Protein AF-0000000069124237 (afdb_homodimer)

Secondary structure (DSSP, 8-state):
---HHHHHHHHHHHHHHHHHHHHHHHHHHHHHHHHHHHHHHHHHHHHHHTGGGT-HHHHH-TT--------HHHHHHHHHHHHHHHH-S-GGG-EEEE-TT--EEEE---/---HHHHHHHHHHHHHHHHHHHHHHHHHHHHHHHHHHHHHHHHHHHHHHTGGGT-HHHHH-TT--------HHHHHHHHHHHHHHHH-S--TT-EEEE-TT--EEEE---

Foldseek 3Di:
DPPCVVVVVVLVVVLVVLVVVLVVLLVVLVVVVVVQVVVLVVQVVQQVVCVVVPGDCSVVDDPDDNHDDRLSVLSVVVSVLSVCVSVDVCVQAWDFDQDPVRDTGTHTRD/DPPCVVVVVVLVVVLVVLVVVLVVLLVVLVVVVVVQVVVLVVQVVQQVVCVVVPGDCSVVDDPDDNHDDRLSVLSVVVSVLSVCCSPPCCVQAWDFDQDPVRDTGTHTRD

Sequence (220 aa):
MWNQTPLCIIRITLDGRTNLTTNSITLINTQLSSTRLMVLQNRAALDYLLAAVGGTCKVVGHECCTDITDGGTVVEISIITINIQSHTNYIDLVYIIITLEGTVYILPVTMWNQTPLCIIRITLDGRTNLTTNSITLINTQLSSTRLMVLQNRAALDYLLAAVGGTCKVVGHECCTDITDGGTVVEISIITINIQSHTNYIDLVYIIITLEGTVYILPVT

Solvent-accessible surface area (backbone atoms only — not comparable to full-atom values): 12437 Å² total; per-residue (Å²): 128,80,71,62,57,62,59,47,50,52,50,52,50,49,50,52,52,49,50,55,50,46,51,52,48,52,53,50,46,52,52,48,53,54,49,47,52,51,51,52,51,51,46,52,54,45,25,61,75,28,46,90,70,62,20,44,50,58,72,68,34,92,83,48,72,89,72,60,64,78,44,58,65,58,36,52,53,38,48,52,51,46,54,49,40,72,69,32,94,55,61,49,38,63,42,69,46,66,42,96,85,62,47,73,42,76,39,66,39,124,127,80,70,62,58,63,60,48,50,50,51,54,45,51,49,53,45,49,51,43,48,47,51,33,50,50,37,50,43,50,26,50,53,37,40,50,52,45,51,54,46,49,50,52,47,44,26,60,75,30,45,91,70,63,18,49,49,61,73,69,35,90,81,48,79,90,75,77,90,83,61,53,67,50,54,53,52,52,47,54,52,51,54,48,34,69,71,30,96,50,49,55,36,58,42,70,45,66,42,96,86,54,47,74,42,76,37,66,38,126

InterPro domains:
  IPR018154 TLV/ENV coat polyprotein [PF00429] (22-66)
  IPR018154 TLV/ENV coat polyprotein [PTHR10424] (9-74)

Radius of gyration: 22.57 Å; Cα contacts (8 Å, |Δi|>4): 218; chains: 2; bounding box: 32×75×46 Å

pLDDT: mean 79.12, std 20.46, range [30.41, 98.44]

Nearest PDB structures (foldseek):
  4n21-assembly1_C  TM=9.343E-01  e=3.816E-03  CAS virus
  4g2k-assembly1_C  TM=9.397E-01  e=2.424E-02  Saccharomyces cerevisiae
  1ebo-assembly2_F  TM=9.169E-01  e=4.587E-02  Ebola virus sp.
  6m1v-assembly1_A  TM=6.073E-01  e=4.272E-01  Severe acute respiratory syndrome coronavirus 2
  4n21-assembly1_C  TM=9.363E-01  e=2.329E-03  CAS virus

Structure (mmCIF, N/CA/C/O backbone):
data_AF-0000000069124237-model_v1
#
loop_
_entity.id
_entity.type
_entity.pdbx_description
1 polymer Hydrophobin
#
loop_
_atom_site.group_PDB
_atom_site.id
_atom_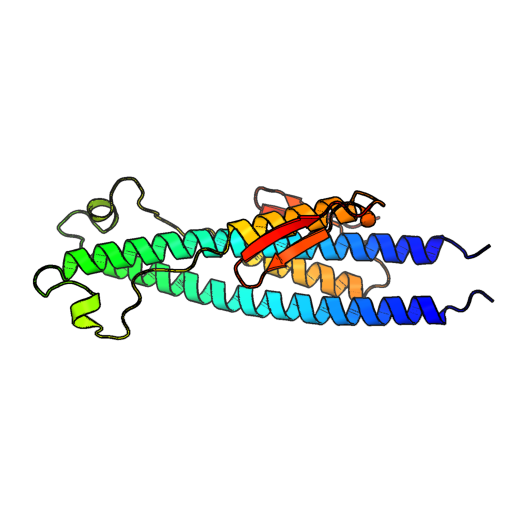site.type_symbol
_atom_site.label_atom_id
_atom_site.label_alt_id
_atom_site.label_comp_id
_atom_site.label_asym_id
_atom_site.label_entity_id
_atom_site.label_seq_id
_atom_site.pdbx_PDB_ins_code
_atom_site.Cartn_x
_atom_site.Cartn_y
_atom_site.Cartn_z
_atom_site.occupancy
_atom_site.B_iso_or_equiv
_atom_site.auth_seq_id
_atom_site.auth_comp_id
_atom_site.auth_asym_id
_atom_site.auth_atom_id
_atom_site.pdbx_PDB_model_num
ATOM 1 N N . MET A 1 1 ? -11.734 42.094 17.266 1 32.25 1 MET A N 1
ATOM 2 C CA . MET A 1 1 ? -12.008 40.75 17.781 1 32.25 1 MET A CA 1
ATOM 3 C C . MET A 1 1 ? -11.812 39.719 16.703 1 32.25 1 MET A C 1
ATOM 5 O O . MET A 1 1 ? -12.484 39.75 15.664 1 32.25 1 MET A O 1
ATOM 9 N N . TRP A 1 2 ? -10.75 39.375 16.219 1 41.59 2 TRP A N 1
ATOM 10 C CA . TRP A 1 2 ? -10.219 38.625 15.078 1 41.59 2 TRP A CA 1
ATOM 11 C C . TRP A 1 2 ? -11.07 37.375 14.797 1 41.59 2 TRP A C 1
ATOM 13 O O . TRP A 1 2 ? -11.383 36.625 15.711 1 41.59 2 TRP A O 1
ATOM 23 N N . ASN A 1 3 ? -12.07 37.25 13.875 1 48.28 3 ASN A N 1
ATOM 24 C CA . ASN A 1 3 ? -13.273 36.469 13.641 1 48.28 3 ASN A CA 1
ATOM 25 C C . ASN A 1 3 ? -12.945 34.969 13.484 1 48.28 3 ASN A C 1
ATOM 27 O O . ASN A 1 3 ? -12.266 34.594 12.539 1 48.28 3 ASN A O 1
ATOM 31 N N . GLN A 1 4 ? -12.633 34.25 14.75 1 61.62 4 GLN A N 1
ATOM 32 C CA . GLN A 1 4 ? -12.281 32.875 15.07 1 61.62 4 GLN A CA 1
ATOM 33 C C . GLN A 1 4 ? -13.07 31.891 14.211 1 61.62 4 GLN A C 1
ATOM 35 O O . GLN A 1 4 ? -12.648 30.75 14 1 61.62 4 GLN A O 1
ATOM 40 N N . THR A 1 5 ? -13.992 32.562 13.43 1 73.56 5 THR A N 1
ATOM 41 C CA . THR A 1 5 ? -14.977 31.734 12.766 1 73.56 5 THR A CA 1
ATOM 42 C C . THR A 1 5 ? -14.383 31.094 11.508 1 73.56 5 THR A C 1
ATOM 44 O O . THR A 1 5 ? -14.516 29.891 11.297 1 73.56 5 THR A O 1
ATOM 47 N N . PRO A 1 6 ? -13.617 31.969 10.742 1 77.06 6 PRO A N 1
ATOM 48 C CA . PRO A 1 6 ? -13.078 31.297 9.562 1 77.06 6 PRO A CA 1
ATOM 49 C C . PRO A 1 6 ? -12.016 30.266 9.906 1 77.06 6 PRO A C 1
ATOM 51 O O . PRO A 1 6 ? -11.953 29.203 9.273 1 77.06 6 PRO A O 1
ATOM 54 N N . LEU A 1 7 ? -11.258 30.562 10.93 1 80.12 7 LEU A N 1
ATOM 55 C CA . LEU A 1 7 ? -10.219 29.625 11.328 1 80.12 7 LEU A CA 1
ATOM 56 C C . LEU A 1 7 ? -10.836 28.359 11.906 1 80.12 7 LEU A C 1
ATOM 58 O O . LEU A 1 7 ? -10.328 27.25 11.672 1 80.12 7 LEU A O 1
ATOM 62 N N . CYS A 1 8 ? -11.969 28.609 12.578 1 79.31 8 CYS A N 1
ATOM 63 C CA . CYS A 1 8 ? -12.672 27.469 13.148 1 79.31 8 CYS A CA 1
ATOM 64 C C . CYS A 1 8 ? -13.242 26.578 12.055 1 79.31 8 CYS A C 1
ATOM 66 O O . CYS A 1 8 ? -13.156 25.344 12.141 1 79.31 8 CYS A O 1
ATOM 68 N N . ILE A 1 9 ? -13.75 27.188 11.047 1 83.12 9 ILE A N 1
ATOM 69 C CA . ILE A 1 9 ? -14.328 26.438 9.938 1 83.12 9 ILE A CA 1
ATOM 70 C C . ILE A 1 9 ? -13.227 25.672 9.195 1 83.12 9 ILE A C 1
ATOM 72 O O . ILE A 1 9 ? -13.406 24.516 8.812 1 83.12 9 ILE A O 1
ATOM 76 N N . ILE A 1 10 ? -12.117 26.312 9 1 83.94 10 ILE A N 1
ATOM 77 C CA . ILE A 1 10 ? -10.992 25.672 8.328 1 83.94 10 ILE A CA 1
ATOM 78 C C . ILE A 1 10 ? -10.523 24.469 9.156 1 83.94 10 ILE A C 1
ATOM 80 O O . ILE A 1 10 ? -10.297 23.391 8.609 1 83.94 10 ILE A O 1
ATOM 84 N N . ARG A 1 11 ? -10.453 24.625 10.469 1 82.75 11 ARG A N 1
ATOM 85 C CA . ARG A 1 11 ? -10.008 23.547 11.336 1 82.75 11 ARG A CA 1
ATOM 86 C C . ARG A 1 11 ? -10.984 22.375 11.281 1 82.75 11 ARG A C 1
ATOM 88 O O . ARG A 1 11 ? -10.562 21.219 11.156 1 82.75 11 ARG A O 1
ATOM 95 N N . ILE A 1 12 ? -12.273 22.719 11.281 1 83.56 12 ILE A N 1
ATOM 96 C CA . ILE A 1 12 ? -13.297 21.672 11.289 1 83.56 12 ILE A CA 1
ATOM 97 C C . ILE A 1 12 ? -13.289 20.938 9.953 1 83.56 12 ILE A C 1
ATOM 99 O O . ILE A 1 12 ? -13.383 19.719 9.906 1 83.56 12 ILE A O 1
ATOM 103 N N . THR A 1 13 ? -13.109 21.625 8.906 1 84.88 13 THR A N 1
ATOM 104 C CA . THR A 1 13 ? -13.062 21.031 7.574 1 84.88 13 THR A CA 1
ATOM 105 C C . THR A 1 13 ? -11.828 20.141 7.422 1 84.88 13 THR A C 1
ATOM 107 O O . THR A 1 13 ? -11.93 19.016 6.926 1 84.88 13 THR A O 1
ATOM 110 N N . LEU A 1 14 ? -10.695 20.609 7.93 1 86.69 14 LEU A N 1
ATOM 111 C CA . LEU A 1 14 ? -9.453 19.844 7.84 1 86.69 14 LEU A CA 1
ATOM 112 C C . LEU A 1 14 ? -9.531 18.578 8.688 1 86.69 14 LEU A C 1
ATOM 114 O O . LEU A 1 14 ? -9.062 17.516 8.266 1 86.69 14 LEU A O 1
ATOM 118 N N . ASP A 1 15 ? -10.117 18.734 9.812 1 84 15 ASP A N 1
ATOM 119 C CA . ASP A 1 15 ? -10.289 17.562 10.68 1 84 15 ASP A CA 1
ATOM 120 C C . ASP A 1 15 ? -11.188 16.531 10.016 1 84 15 ASP A C 1
ATOM 122 O O . ASP A 1 15 ? -10.914 15.328 10.078 1 84 15 ASP A O 1
ATOM 126 N N . GLY A 1 16 ? -12.281 16.984 9.367 1 85.19 16 GLY A N 1
ATOM 127 C CA . GLY A 1 16 ? -13.172 16.078 8.648 1 85.19 16 GLY A CA 1
ATOM 128 C C . GLY A 1 16 ? -12.492 15.359 7.5 1 85.19 16 GLY A C 1
ATOM 129 O O . GLY A 1 16 ? -12.625 14.141 7.359 1 85.19 16 GLY A O 1
ATOM 130 N N . ARG A 1 17 ? -11.688 16.047 6.742 1 89.62 17 ARG A N 1
ATOM 131 C CA . ARG A 1 17 ? -10.969 15.469 5.613 1 89.62 17 ARG A CA 1
ATOM 132 C C . ARG A 1 17 ? -9.906 14.484 6.09 1 89.62 17 ARG A C 1
ATOM 134 O O . ARG A 1 17 ? -9.734 13.414 5.496 1 89.62 17 ARG A O 1
ATOM 141 N N . THR A 1 18 ? -9.234 14.82 7.141 1 90.25 18 THR A N 1
ATOM 142 C CA . THR A 1 18 ? -8.211 13.953 7.707 1 90.25 18 THR A CA 1
ATOM 143 C C . THR A 1 18 ? -8.836 12.656 8.227 1 90.25 18 THR A C 1
ATOM 145 O O . THR A 1 18 ? -8.305 11.57 7.992 1 90.25 18 THR A O 1
ATOM 148 N N . ASN A 1 19 ? -10 12.75 8.828 1 86.06 19 ASN A N 1
ATOM 149 C CA . ASN A 1 19 ? -10.688 11.57 9.344 1 86.06 19 ASN A CA 1
ATOM 150 C C . ASN A 1 19 ? -11.102 10.625 8.211 1 86.06 19 ASN A C 1
ATOM 152 O O . ASN A 1 19 ? -10.938 9.406 8.32 1 86.06 19 ASN A O 1
ATOM 156 N N . LEU A 1 20 ? -11.633 11.164 7.168 1 91.25 20 LEU A N 1
ATOM 157 C CA . LEU A 1 20 ? -12.016 10.352 6.02 1 91.25 20 LEU A CA 1
ATOM 158 C C . LEU A 1 20 ? -10.797 9.672 5.395 1 91.25 20 LEU A C 1
ATOM 160 O O . LEU A 1 20 ? -10.852 8.492 5.043 1 91.25 20 LEU A O 1
ATOM 164 N N . THR A 1 21 ? -9.695 10.398 5.324 1 93.31 21 THR A N 1
ATOM 165 C CA . THR A 1 21 ? -8.461 9.883 4.742 1 93.31 21 THR A CA 1
ATOM 166 C C . THR A 1 21 ? -7.887 8.758 5.605 1 93.31 21 THR A C 1
ATOM 168 O O . THR A 1 21 ? -7.57 7.68 5.102 1 93.31 21 THR A O 1
ATOM 171 N N . THR A 1 22 ? -7.883 8.984 6.906 1 92.75 22 THR A N 1
ATOM 172 C CA . THR A 1 22 ? -7.277 7.988 7.789 1 92.75 22 THR A CA 1
ATOM 173 C C . THR A 1 22 ? -8.156 6.742 7.879 1 92.75 22 THR A C 1
ATOM 175 O O . THR A 1 22 ? -7.645 5.625 7.977 1 92.75 22 THR A O 1
ATOM 178 N N . ASN A 1 23 ? -9.406 6.953 7.766 1 91.38 23 ASN A N 1
ATOM 179 C CA . ASN A 1 23 ? -10.297 5.797 7.719 1 91.38 23 ASN A CA 1
ATOM 180 C C . ASN A 1 23 ? -10.07 4.973 6.453 1 91.38 23 ASN A C 1
ATOM 182 O O . ASN A 1 23 ? -10.039 3.74 6.512 1 91.38 23 ASN A O 1
ATOM 186 N N . SER A 1 24 ? -9.938 5.648 5.309 1 95.25 24 SER A N 1
ATOM 187 C CA . SER A 1 24 ? -9.672 4.961 4.047 1 95.25 24 SER A CA 1
ATOM 1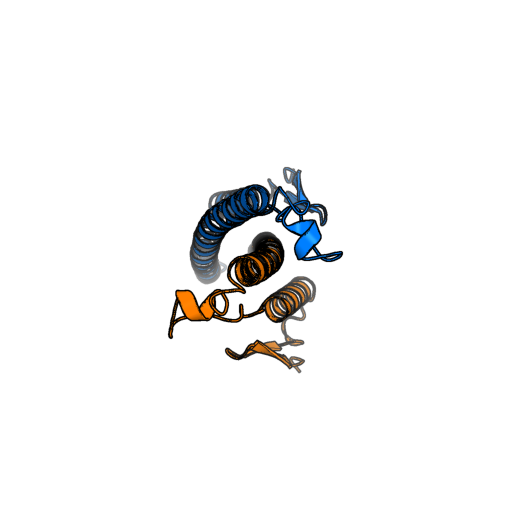88 C C . SER A 1 24 ? -8.352 4.199 4.102 1 95.25 24 SER A C 1
ATOM 190 O O . SER A 1 24 ? -8.289 3.039 3.688 1 95.25 24 SER A O 1
ATOM 192 N N . ILE A 1 25 ? -7.387 4.77 4.688 1 96 25 ILE A N 1
ATOM 193 C CA . ILE A 1 25 ? -6.066 4.156 4.785 1 96 25 ILE A CA 1
ATOM 194 C C . ILE A 1 25 ? -6.133 2.932 5.691 1 96 25 ILE A C 1
ATOM 196 O O . ILE A 1 25 ? -5.516 1.902 5.406 1 96 25 ILE A O 1
ATOM 200 N N . THR A 1 26 ? -6.883 3.057 6.766 1 94.38 26 THR A N 1
ATOM 201 C CA . THR A 1 26 ? -7.043 1.931 7.68 1 94.38 26 THR A CA 1
ATOM 202 C C . THR A 1 26 ? -7.676 0.74 6.969 1 94.38 26 THR A C 1
ATOM 204 O O . THR A 1 26 ? -7.219 -0.396 7.117 1 94.38 26 THR A O 1
ATOM 207 N N . LEU A 1 27 ? -8.688 0.994 6.164 1 95.69 27 LEU A N 1
ATOM 208 C CA . LEU A 1 27 ? -9.375 -0.078 5.453 1 95.69 27 LEU A CA 1
ATOM 209 C C . LEU A 1 27 ? -8.469 -0.704 4.402 1 95.69 27 LEU A C 1
ATOM 211 O O . LEU A 1 27 ? -8.422 -1.928 4.262 1 95.69 27 LEU A O 1
ATOM 215 N N . ILE A 1 28 ? -7.695 0.076 3.666 1 96.69 28 ILE A N 1
ATOM 216 C CA . ILE A 1 28 ? -6.758 -0.408 2.658 1 96.69 28 ILE A CA 1
ATOM 217 C C . ILE A 1 28 ? -5.676 -1.253 3.326 1 96.69 28 ILE A C 1
ATOM 219 O O . ILE A 1 28 ? -5.344 -2.342 2.85 1 96.69 28 ILE A O 1
ATOM 223 N N . ASN A 1 29 ? -5.18 -0.728 4.41 1 95.94 29 ASN A N 1
ATOM 224 C CA . ASN A 1 29 ? -4.148 -1.448 5.152 1 95.94 29 ASN A CA 1
ATOM 225 C C . ASN A 1 29 ? -4.648 -2.814 5.617 1 95.94 29 ASN A C 1
ATOM 227 O O . ASN A 1 29 ? -3.914 -3.803 5.551 1 95.94 29 ASN A O 1
ATOM 231 N N . THR A 1 30 ? -5.844 -2.904 6.125 1 95.44 30 THR A N 1
ATOM 232 C CA . THR A 1 30 ? -6.438 -4.16 6.574 1 95.44 30 THR A CA 1
ATOM 233 C C . THR A 1 30 ? -6.566 -5.141 5.41 1 95.44 30 THR A C 1
ATOM 235 O O . THR A 1 30 ? -6.211 -6.312 5.539 1 95.44 30 THR A O 1
ATOM 238 N N . GLN A 1 31 ? -7.082 -4.668 4.281 1 97.06 31 GLN A N 1
ATOM 239 C CA . GLN A 1 31 ? -7.223 -5.512 3.102 1 97.06 31 GLN A CA 1
ATOM 240 C C . GLN A 1 31 ? -5.867 -6.008 2.611 1 97.06 31 GLN A C 1
ATOM 242 O O . GLN A 1 31 ? -5.723 -7.172 2.232 1 97.06 31 GLN A O 1
ATOM 247 N N . LEU A 1 32 ? -4.883 -5.121 2.633 1 96.75 32 LEU A N 1
ATOM 248 C CA . LEU A 1 32 ? -3.553 -5.48 2.152 1 96.75 32 LEU A CA 1
ATOM 249 C C . LEU A 1 32 ? -2.916 -6.531 3.053 1 96.75 32 LEU A C 1
ATOM 251 O O . LEU A 1 32 ? -2.252 -7.449 2.566 1 96.75 32 LEU A O 1
ATOM 255 N N . SER A 1 33 ? -3.119 -6.355 4.34 1 95.94 33 SER A N 1
ATOM 256 C CA . SER A 1 33 ? -2.59 -7.34 5.273 1 95.94 33 SER A CA 1
ATOM 257 C C . SER A 1 33 ? -3.195 -8.719 5.027 1 95.94 33 SER A C 1
ATOM 259 O O . SER A 1 33 ? -2.482 -9.727 5.012 1 95.94 33 SER A O 1
ATOM 261 N N . SER A 1 34 ? -4.473 -8.734 4.848 1 97.44 34 SER A N 1
ATOM 262 C CA . SER A 1 34 ? -5.152 -10 4.566 1 97.44 34 SER A CA 1
ATOM 263 C C . SER A 1 34 ? -4.695 -10.586 3.24 1 97.44 34 SER A C 1
ATOM 265 O O . SER A 1 34 ? -4.48 -11.797 3.135 1 97.44 34 SER A O 1
ATOM 267 N N . THR A 1 35 ? -4.551 -9.828 2.16 1 97.62 35 THR A N 1
ATOM 268 C CA . THR A 1 35 ? -4.098 -10.281 0.85 1 97.62 35 THR A CA 1
ATOM 269 C C . THR A 1 35 ? -2.676 -10.828 0.927 1 97.62 35 THR A C 1
ATOM 271 O O . THR A 1 35 ? -2.383 -11.891 0.379 1 97.62 35 THR A O 1
ATOM 274 N N . ARG A 1 36 ? -1.817 -10.062 1.64 1 97.44 36 ARG A N 1
ATOM 275 C CA . ARG A 1 36 ? -0.443 -10.508 1.845 1 97.44 36 ARG A CA 1
ATOM 276 C C . ARG A 1 36 ? -0.405 -11.906 2.447 1 97.44 36 ARG A C 1
ATOM 278 O O . ARG A 1 36 ? 0.342 -12.773 1.979 1 97.44 36 ARG A O 1
ATOM 285 N N . LEU A 1 37 ? -1.209 -12.141 3.49 1 97.31 37 LEU A N 1
ATOM 286 C CA . LEU A 1 37 ? -1.243 -13.445 4.152 1 97.31 37 LEU A CA 1
ATOM 287 C C . LEU A 1 37 ? -1.673 -14.539 3.182 1 97.31 37 LEU A C 1
ATOM 289 O O . LEU A 1 37 ? -1.038 -15.594 3.107 1 97.31 37 LEU A O 1
ATOM 293 N N . MET A 1 38 ? -2.699 -14.32 2.379 1 98.31 38 MET A N 1
ATOM 294 C CA . MET A 1 38 ? -3.189 -15.328 1.438 1 98.31 38 MET A CA 1
ATOM 295 C C . MET A 1 38 ? -2.148 -15.617 0.364 1 98.31 38 MET A C 1
ATOM 297 O O . MET A 1 38 ? -1.954 -16.781 -0.019 1 98.31 38 MET A O 1
ATOM 301 N N . VAL A 1 39 ? -1.529 -14.617 -0.107 1 98.44 39 VAL A N 1
ATOM 302 C CA . VAL A 1 39 ? -0.521 -14.781 -1.147 1 98.44 39 VAL A CA 1
ATOM 303 C C . VAL A 1 39 ? 0.631 -15.633 -0.616 1 98.44 39 VAL A C 1
ATOM 305 O O . VAL A 1 39 ? 1.107 -16.547 -1.3 1 98.44 39 VAL A O 1
ATOM 308 N N . LEU A 1 40 ? 1.049 -15.336 0.612 1 98.12 40 LEU A N 1
ATOM 309 C CA . LEU A 1 40 ? 2.127 -16.094 1.228 1 98.12 40 LEU A CA 1
ATOM 310 C C . LEU A 1 40 ? 1.711 -17.547 1.439 1 98.12 40 LEU A C 1
ATOM 312 O O . LEU A 1 40 ? 2.518 -18.469 1.254 1 98.12 40 LEU A O 1
ATOM 316 N N . GLN A 1 41 ? 0.512 -17.781 1.814 1 98.25 41 GLN A N 1
ATOM 317 C CA . GLN A 1 41 ? -0 -19.125 1.992 1 98.25 41 GLN A CA 1
ATOM 318 C C . GLN A 1 41 ? -0.056 -19.875 0.662 1 98.25 41 GLN A C 1
ATOM 320 O O . GLN A 1 41 ? 0.263 -21.062 0.597 1 98.25 41 GLN A O 1
ATOM 325 N N . ASN A 1 42 ? -0.448 -19.266 -0.432 1 98.19 42 ASN A N 1
ATOM 326 C CA . ASN A 1 42 ? -0.412 -19.875 -1.76 1 98.19 42 ASN A CA 1
ATOM 327 C C . ASN A 1 42 ? 1.01 -20.25 -2.166 1 98.19 42 ASN A C 1
ATOM 329 O O . ASN A 1 42 ? 1.229 -21.297 -2.781 1 98.19 42 ASN A O 1
ATOM 333 N N . ARG A 1 43 ? 1.934 -19.375 -1.847 1 98.31 43 ARG A N 1
ATOM 334 C CA . ARG A 1 43 ? 3.336 -19.688 -2.105 1 98.31 43 ARG A CA 1
ATOM 335 C C . ARG A 1 43 ? 3.764 -20.953 -1.368 1 98.31 43 ARG A C 1
ATOM 337 O O . ARG A 1 43 ? 4.457 -21.797 -1.932 1 98.31 43 ARG A O 1
ATOM 344 N N . ALA A 1 44 ? 3.359 -21.047 -0.161 1 97.94 44 ALA A N 1
ATOM 345 C CA . ALA A 1 44 ? 3.686 -22.25 0.618 1 97.94 44 ALA A CA 1
ATOM 346 C C . ALA A 1 44 ? 3.09 -23.5 -0.019 1 97.94 44 ALA A C 1
ATOM 348 O O . ALA A 1 44 ? 3.744 -24.531 -0.083 1 97.94 44 ALA A O 1
ATOM 349 N N . ALA A 1 45 ? 1.89 -23.469 -0.43 1 98.44 45 ALA A N 1
ATOM 350 C CA . ALA A 1 45 ? 1.245 -24.594 -1.115 1 98.44 45 ALA A CA 1
ATOM 351 C C . ALA A 1 45 ? 1.987 -24.953 -2.4 1 98.44 45 ALA A C 1
ATOM 353 O O . ALA A 1 45 ? 2.213 -26.125 -2.686 1 98.44 45 ALA A O 1
ATOM 354 N N . LEU A 1 46 ? 2.322 -23.969 -3.141 1 98.31 46 LEU A N 1
ATOM 355 C CA . LEU A 1 46 ? 3.059 -24.188 -4.379 1 98.31 46 LEU A CA 1
ATOM 356 C C . LEU A 1 46 ? 4.422 -24.812 -4.098 1 98.31 46 LEU A C 1
ATOM 358 O O . LEU A 1 46 ? 4.867 -25.688 -4.832 1 98.31 46 LEU A O 1
ATOM 362 N N . ASP A 1 47 ? 5.016 -24.281 -3.055 1 97.81 47 ASP A N 1
ATOM 363 C CA . ASP A 1 47 ? 6.293 -24.859 -2.66 1 97.81 47 ASP A CA 1
ATOM 364 C C . ASP A 1 47 ? 6.141 -26.344 -2.346 1 97.81 47 ASP A C 1
ATOM 366 O O . ASP A 1 47 ? 7.004 -27.156 -2.695 1 97.81 47 ASP A O 1
ATOM 370 N N . TYR A 1 48 ? 5.133 -26.703 -1.669 1 98.38 48 TYR A N 1
ATOM 371 C CA . TYR A 1 48 ? 4.855 -28.094 -1.351 1 98.38 48 TYR A CA 1
ATOM 372 C C . TYR A 1 48 ? 4.672 -28.922 -2.621 1 98.38 48 TYR A C 1
ATOM 374 O O . TYR A 1 48 ? 5.285 -29.969 -2.775 1 98.38 48 TYR A O 1
ATOM 382 N N . LEU A 1 49 ? 3.895 -28.438 -3.547 1 97.62 49 LEU A N 1
ATOM 383 C CA . LEU A 1 49 ? 3.586 -29.141 -4.785 1 97.62 49 LEU A CA 1
ATOM 384 C C . LEU A 1 49 ? 4.832 -29.297 -5.648 1 97.62 49 LEU A C 1
ATOM 386 O O . LEU A 1 49 ? 4.984 -30.281 -6.363 1 97.62 49 LEU A O 1
ATOM 390 N N . LEU A 1 50 ? 5.695 -28.312 -5.496 1 98 50 LEU A N 1
ATOM 391 C CA . LEU A 1 50 ? 6.867 -28.281 -6.367 1 98 50 LEU A CA 1
ATOM 392 C C . LEU A 1 50 ? 8.109 -28.75 -5.617 1 98 50 LEU A C 1
ATOM 394 O O . LEU A 1 50 ? 9.234 -28.516 -6.07 1 98 50 LEU A O 1
ATOM 398 N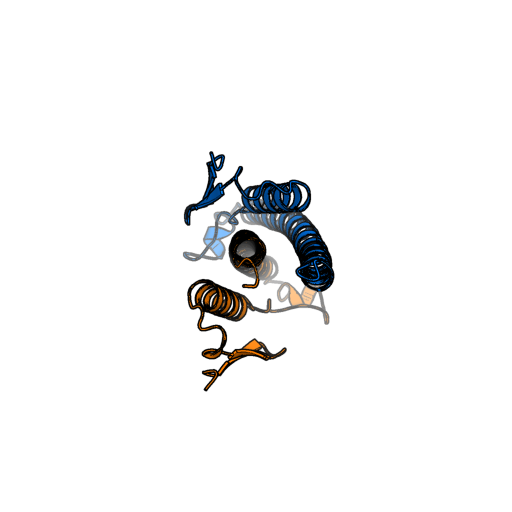 N . ALA A 1 51 ? 7.891 -29.406 -4.555 1 97.56 51 ALA A N 1
ATOM 399 C CA . ALA A 1 51 ? 9 -29.812 -3.689 1 97.56 51 ALA A CA 1
ATOM 400 C C . ALA A 1 51 ? 9.977 -30.703 -4.434 1 97.56 51 ALA A C 1
ATOM 402 O O . ALA A 1 51 ? 11.188 -30.594 -4.262 1 97.56 51 ALA A O 1
ATOM 403 N N . ALA A 1 52 ? 9.484 -31.547 -5.301 1 97.25 52 ALA A N 1
ATOM 404 C CA . ALA A 1 52 ? 10.297 -32.531 -6.008 1 97.25 52 ALA A CA 1
ATOM 405 C C . ALA A 1 52 ? 11.281 -31.859 -6.957 1 97.25 52 ALA A C 1
ATOM 407 O O . ALA A 1 52 ? 12.367 -32.375 -7.215 1 97.25 52 ALA A O 1
ATOM 408 N N . VAL A 1 53 ? 10.875 -30.672 -7.375 1 96.75 53 VAL A N 1
ATOM 409 C CA . VAL A 1 53 ? 11.742 -30.016 -8.344 1 96.75 53 VAL A CA 1
ATOM 410 C C . VAL A 1 53 ? 12.477 -28.844 -7.676 1 96.75 53 VAL A C 1
ATOM 412 O O . VAL A 1 53 ? 13.039 -27.984 -8.359 1 96.75 53 VAL A O 1
ATOM 415 N N . GLY A 1 54 ? 12.469 -28.688 -6.398 1 95.75 54 GLY A N 1
ATOM 416 C CA . GLY A 1 54 ? 13.266 -27.688 -5.695 1 95.75 54 GLY A CA 1
ATOM 417 C C . GLY A 1 54 ? 12.453 -26.5 -5.23 1 95.75 54 GLY A C 1
ATOM 418 O O . GLY A 1 54 ? 13.008 -25.484 -4.816 1 95.75 54 GLY A O 1
ATOM 419 N N . GLY A 1 55 ? 11.203 -26.594 -5.441 1 96.12 55 GLY A N 1
ATOM 420 C CA . GLY A 1 55 ? 10.352 -25.531 -4.93 1 96.12 55 GLY A CA 1
ATOM 421 C C . GLY A 1 55 ? 10.023 -24.469 -5.965 1 96.12 55 GLY A C 1
ATOM 422 O O . GLY A 1 55 ? 10.477 -24.547 -7.109 1 96.12 55 GLY A O 1
ATOM 423 N N . THR A 1 56 ? 9.242 -23.547 -5.543 1 97.75 56 THR A N 1
ATOM 424 C CA . THR A 1 56 ? 8.719 -22.531 -6.445 1 97.75 56 THR A CA 1
ATOM 425 C C . THR A 1 56 ? 9.852 -21.688 -7.016 1 97.75 56 THR A C 1
ATOM 427 O O . THR A 1 56 ? 9.867 -21.375 -8.211 1 97.75 56 THR A O 1
ATOM 430 N N . CYS A 1 57 ? 10.742 -21.297 -6.184 1 97.19 57 CYS A N 1
ATOM 431 C CA . CYS A 1 57 ? 11.773 -20.375 -6.633 1 97.19 57 CYS A CA 1
ATOM 432 C C . CYS A 1 57 ? 12.703 -21.047 -7.641 1 97.19 57 CYS A C 1
ATOM 434 O O . CYS A 1 57 ? 13.32 -20.375 -8.469 1 97.19 57 CYS A O 1
ATOM 436 N N . LYS A 1 58 ? 12.852 -22.328 -7.543 1 97.19 58 LYS A N 1
ATOM 437 C CA . LYS A 1 58 ? 13.602 -23.016 -8.586 1 97.19 58 LYS A CA 1
ATOM 438 C C . LYS A 1 58 ? 12.922 -22.891 -9.938 1 97.19 58 LYS A C 1
ATOM 440 O O . LYS A 1 58 ? 13.586 -22.719 -10.961 1 97.19 58 LYS A O 1
ATOM 445 N N . VAL A 1 59 ? 11.633 -22.953 -9.906 1 96.69 59 VAL A N 1
ATOM 446 C CA . VAL A 1 59 ? 10.836 -22.891 -11.133 1 96.69 59 VAL A CA 1
ATOM 447 C C . VAL A 1 59 ? 10.781 -21.438 -11.633 1 96.69 59 VAL A C 1
ATOM 449 O O . VAL A 1 59 ? 10.898 -21.203 -12.836 1 96.69 59 VAL A O 1
ATOM 452 N N . VAL A 1 60 ? 10.586 -20.453 -10.781 1 96.75 60 VAL A N 1
ATOM 453 C CA . VAL A 1 60 ? 10.43 -19.047 -11.133 1 96.75 60 VAL A CA 1
ATOM 454 C C . VAL A 1 60 ? 11.773 -18.469 -11.562 1 96.75 60 VAL A C 1
ATOM 456 O O . VAL A 1 60 ? 11.844 -17.719 -12.539 1 96.75 60 VAL A O 1
ATOM 459 N N . GLY A 1 61 ? 12.828 -18.812 -10.797 1 95.12 61 GLY A N 1
ATOM 460 C CA . GLY A 1 61 ? 14.164 -18.375 -11.18 1 95.12 61 GLY A CA 1
ATOM 461 C C . GLY A 1 61 ? 14.719 -17.297 -10.266 1 95.12 61 GLY A C 1
ATOM 462 O O . GLY A 1 61 ? 14.289 -17.172 -9.117 1 95.12 61 GLY A O 1
ATOM 463 N N . HIS A 1 62 ? 15.68 -16.5 -10.766 1 91.69 62 HIS A N 1
ATOM 464 C CA . HIS A 1 62 ? 16.531 -15.633 -9.953 1 91.69 62 HIS A CA 1
ATOM 465 C C . HIS A 1 62 ? 15.727 -14.461 -9.383 1 91.69 62 HIS A C 1
ATOM 467 O O . HIS A 1 62 ? 16.031 -13.961 -8.305 1 91.69 62 HIS A O 1
ATOM 473 N N . GLU A 1 63 ? 14.695 -14.164 -10.039 1 93.38 63 GLU A N 1
ATOM 474 C CA . GLU A 1 63 ? 13.914 -13 -9.625 1 93.38 63 GLU A CA 1
ATOM 475 C C . GLU A 1 63 ? 12.844 -13.391 -8.609 1 93.38 63 GLU A C 1
ATOM 477 O O . GLU A 1 63 ? 12.016 -12.555 -8.227 1 93.38 63 GLU A O 1
ATOM 482 N N . CYS A 1 64 ? 12.984 -14.555 -8.141 1 96.81 64 CYS A N 1
ATOM 483 C CA . CYS A 1 64 ? 11.953 -15.07 -7.254 1 96.81 64 CYS A CA 1
ATOM 484 C C . CYS A 1 64 ? 11.984 -14.352 -5.91 1 96.81 64 CYS A C 1
ATOM 486 O O . CYS A 1 64 ? 13.047 -14.211 -5.301 1 96.81 64 CYS A O 1
ATOM 488 N N . CYS A 1 65 ? 10.766 -13.922 -5.48 1 95.25 65 CYS A N 1
ATOM 489 C CA . CYS A 1 65 ? 10.609 -13.273 -4.184 1 95.25 65 CYS A CA 1
ATOM 490 C C . CYS A 1 65 ? 10.367 -14.305 -3.086 1 95.25 65 CYS A C 1
ATOM 492 O O . CYS A 1 65 ? 9.641 -15.281 -3.295 1 95.25 65 CYS A O 1
ATOM 494 N N . THR A 1 66 ? 10.898 -14.07 -1.863 1 93.25 66 THR A N 1
ATOM 495 C CA . THR A 1 66 ? 10.719 -15.023 -0.772 1 93.25 66 THR A CA 1
ATOM 496 C C . THR A 1 66 ? 9.773 -14.453 0.288 1 93.25 66 THR A C 1
ATOM 498 O O . THR A 1 66 ? 9.289 -15.188 1.15 1 93.25 66 THR A O 1
ATOM 501 N N . ASP A 1 67 ? 9.664 -13.227 0.291 1 95.56 67 ASP A N 1
ATOM 502 C CA . ASP A 1 67 ? 8.766 -12.586 1.25 1 95.56 67 ASP A CA 1
ATOM 503 C C . ASP A 1 67 ? 8.125 -11.336 0.651 1 95.56 67 ASP A C 1
ATOM 505 O O . ASP A 1 67 ? 8.539 -10.867 -0.413 1 95.56 67 ASP A O 1
ATOM 509 N N . ILE A 1 68 ? 7.004 -10.906 1.308 1 95.38 68 ILE A N 1
ATOM 510 C CA . ILE A 1 68 ? 6.352 -9.648 0.973 1 95.38 68 ILE A CA 1
ATOM 511 C C . ILE A 1 68 ? 6.59 -8.633 2.088 1 95.38 68 ILE A C 1
ATOM 513 O O . ILE A 1 68 ? 6.344 -8.922 3.262 1 95.38 68 ILE A O 1
ATOM 517 N N . THR A 1 69 ? 7.102 -7.473 1.671 1 91.44 69 THR A N 1
ATOM 518 C CA . THR A 1 69 ? 7.328 -6.422 2.654 1 91.44 69 THR A CA 1
ATOM 519 C C . THR A 1 69 ? 6.047 -6.117 3.428 1 91.44 69 THR A C 1
ATOM 521 O O . THR A 1 69 ? 4.961 -6.07 2.846 1 91.44 69 THR A O 1
ATOM 524 N N . ASP A 1 70 ? 6.211 -5.863 4.836 1 90.19 70 ASP A N 1
ATOM 525 C CA . ASP A 1 70 ? 5.059 -5.582 5.688 1 90.19 70 ASP A CA 1
ATOM 526 C C . ASP A 1 70 ? 5.211 -4.234 6.391 1 90.19 70 ASP A C 1
ATOM 528 O O . ASP A 1 70 ? 5.965 -4.113 7.355 1 90.19 70 ASP A O 1
ATOM 532 N N . GLY A 1 71 ? 4.551 -3.268 5.863 1 87.44 71 GLY A N 1
ATOM 533 C CA . GLY A 1 71 ? 4.562 -1.95 6.48 1 87.44 71 GLY A CA 1
ATOM 534 C C . GLY A 1 71 ? 3.32 -1.662 7.301 1 87.44 71 GLY A C 1
ATOM 535 O O . GLY A 1 71 ? 3.088 -0.521 7.703 1 87.44 71 GLY A O 1
ATOM 536 N N . GLY A 1 72 ? 2.471 -2.629 7.547 1 89.81 72 GLY A N 1
ATOM 537 C CA . GLY A 1 72 ? 1.152 -2.453 8.133 1 89.81 72 GLY A CA 1
ATOM 538 C C . GLY A 1 72 ? 1.192 -1.851 9.523 1 89.81 72 GLY A C 1
ATOM 539 O O . GLY A 1 72 ? 0.39 -0.973 9.852 1 89.81 72 GLY A O 1
ATOM 540 N N . THR A 1 73 ? 2.162 -2.221 10.312 1 87 73 THR A N 1
ATOM 541 C CA . THR A 1 73 ? 2.268 -1.738 11.688 1 87 73 THR A CA 1
ATOM 542 C C . THR A 1 73 ? 2.602 -0.25 11.719 1 87 73 THR A C 1
ATOM 544 O O . THR A 1 73 ? 2.041 0.503 12.516 1 87 73 THR A O 1
ATOM 547 N N . VAL A 1 74 ? 3.533 0.148 10.844 1 85.75 74 VAL A N 1
ATOM 548 C CA . VAL A 1 74 ? 3.92 1.554 10.789 1 85.75 74 VAL A CA 1
ATOM 549 C C . VAL A 1 74 ? 2.732 2.398 10.336 1 85.75 74 VAL A C 1
ATOM 551 O O . VAL A 1 74 ? 2.496 3.486 10.875 1 85.75 74 VAL A O 1
ATOM 554 N N . VAL A 1 75 ? 1.955 1.936 9.414 1 92.88 75 VAL A N 1
ATOM 555 C CA . VAL A 1 75 ? 0.755 2.619 8.945 1 92.88 75 VAL A CA 1
ATOM 556 C C . VAL A 1 75 ? -0.23 2.791 10.102 1 92.88 75 VAL A C 1
ATOM 558 O O . VAL A 1 75 ? -0.769 3.881 10.305 1 92.88 75 VAL A O 1
ATOM 561 N N . GLU A 1 76 ? -0.428 1.762 10.906 1 90.56 76 GLU A N 1
ATOM 562 C CA . GLU A 1 76 ? -1.345 1.817 12.039 1 90.56 76 GLU A CA 1
ATOM 563 C C . GLU A 1 76 ? -0.907 2.871 13.055 1 90.56 76 GLU A C 1
ATOM 565 O O . GLU A 1 76 ? -1.725 3.662 13.523 1 90.56 76 GLU A O 1
ATOM 570 N N . ILE A 1 77 ? 0.328 2.945 13.352 1 85.56 77 ILE A N 1
ATOM 571 C CA . ILE A 1 77 ? 0.864 3.9 14.312 1 85.56 77 ILE A CA 1
ATOM 572 C C . ILE A 1 77 ? 0.688 5.32 13.781 1 85.56 77 ILE A C 1
ATOM 574 O O . ILE A 1 77 ? 0.371 6.242 14.539 1 85.56 77 ILE A O 1
ATOM 578 N N . SER A 1 78 ? 0.975 5.492 12.469 1 86.25 78 SER A N 1
ATOM 579 C CA . SER A 1 78 ? 0.799 6.801 11.852 1 86.25 78 SER A CA 1
ATOM 580 C C . SER A 1 78 ? -0.636 7.297 11.992 1 86.25 78 SER A C 1
ATOM 582 O O . SER A 1 78 ? -0.867 8.461 12.328 1 86.25 78 SER A O 1
ATOM 584 N N . ILE A 1 79 ? -1.62 6.41 11.773 1 89.25 79 ILE A N 1
ATOM 585 C CA . ILE A 1 79 ? -3.033 6.766 11.852 1 89.25 79 ILE A CA 1
ATOM 586 C C . ILE A 1 79 ? -3.387 7.137 13.289 1 89.25 79 ILE A C 1
ATOM 588 O O . ILE A 1 79 ? -4.086 8.125 13.531 1 89.25 79 ILE A O 1
ATOM 592 N N . ILE A 1 80 ? -2.898 6.418 14.273 1 85.19 80 ILE A N 1
ATOM 593 C CA . ILE A 1 80 ? -3.131 6.699 15.688 1 85.19 80 ILE A CA 1
ATOM 594 C C . ILE A 1 80 ? -2.578 8.078 16.031 1 85.19 80 ILE A C 1
ATOM 596 O O . ILE A 1 80 ? -3.229 8.852 16.734 1 85.19 80 ILE A O 1
ATOM 600 N N . THR A 1 81 ? -1.391 8.406 15.531 1 82.38 81 THR A N 1
ATOM 601 C CA . THR A 1 81 ? -0.742 9.688 15.789 1 82.38 81 THR A CA 1
ATOM 602 C C . THR A 1 81 ? -1.568 10.836 15.219 1 82.38 81 THR A C 1
ATOM 604 O O . THR A 1 81 ? -1.771 11.852 15.883 1 82.38 81 THR A O 1
ATOM 607 N N . ILE A 1 82 ? -2.123 10.672 14.047 1 85.19 82 ILE A N 1
ATOM 608 C CA . ILE A 1 82 ? -2.961 11.688 13.43 1 85.19 82 ILE A CA 1
ATOM 609 C C . ILE A 1 82 ? -4.203 11.922 14.281 1 85.19 82 ILE A C 1
ATOM 611 O O . ILE A 1 82 ? -4.598 13.07 14.516 1 85.19 82 ILE A O 1
ATOM 615 N N . ASN A 1 83 ? -4.812 10.828 14.75 1 82.25 83 ASN A N 1
ATOM 616 C CA . ASN A 1 83 ? -6.039 10.906 15.531 1 82.25 83 ASN A CA 1
ATOM 617 C C . ASN A 1 83 ? -5.801 11.594 16.875 1 82.25 83 ASN A C 1
ATOM 619 O O . ASN A 1 83 ? -6.652 12.352 17.344 1 82.25 83 ASN A O 1
ATOM 623 N N . ILE A 1 84 ? -4.641 11.406 17.453 1 77.12 84 ILE A N 1
ATOM 624 C CA . ILE A 1 84 ? -4.289 12.055 18.719 1 77.12 84 ILE A CA 1
ATOM 625 C C . ILE A 1 84 ? -4.102 13.555 18.484 1 77.12 84 ILE A C 1
ATOM 627 O O . ILE A 1 84 ? -4.562 14.375 19.281 1 77.12 84 ILE A O 1
ATOM 631 N N . GLN A 1 85 ? -3.467 13.953 17.359 1 74.31 85 GLN A N 1
ATOM 632 C CA . GLN A 1 85 ? -3.264 15.359 17.031 1 74.31 85 GLN A CA 1
ATOM 633 C C . GLN A 1 85 ? -4.594 16.078 16.812 1 74.31 85 GLN A C 1
ATOM 635 O O . GLN A 1 85 ? -4.727 17.266 17.094 1 74.31 85 GLN A O 1
ATOM 640 N N . SER A 1 86 ? -5.555 15.328 16.234 1 73.75 86 SER A N 1
ATOM 641 C CA . SER A 1 86 ? -6.859 15.922 15.953 1 73.75 86 SER A CA 1
ATOM 642 C C . SER A 1 86 ? -7.645 16.172 17.234 1 73.75 86 SER A C 1
ATOM 644 O O . SER A 1 86 ? -8.516 17.047 17.281 1 73.75 86 SER A O 1
ATOM 646 N N . HIS A 1 87 ? -7.441 15.312 18.125 1 65.62 87 HIS A N 1
ATOM 647 C CA . HIS A 1 87 ? -8.211 15.445 19.359 1 65.62 87 HIS A CA 1
ATOM 648 C C . HIS A 1 87 ? -7.477 16.312 20.375 1 65.62 87 HIS A C 1
ATOM 650 O O . HIS A 1 87 ? -8.078 16.781 21.344 1 65.62 87 HIS A O 1
ATOM 656 N N . THR A 1 88 ? -6.125 16.328 20.281 1 55 88 THR A N 1
ATOM 657 C CA . THR A 1 88 ? -5.406 17.109 21.266 1 55 88 THR A CA 1
ATOM 658 C C . THR A 1 88 ? -5 18.469 20.688 1 55 88 THR A C 1
ATOM 660 O O . THR A 1 88 ? -4.805 18.594 19.469 1 55 88 THR A O 1
ATOM 663 N N . ASN A 1 89 ? -5.625 19.609 20.969 1 46.41 89 ASN A N 1
ATOM 664 C CA . ASN A 1 89 ? -5.074 20.906 20.594 1 46.41 89 ASN A CA 1
ATOM 665 C C . ASN A 1 89 ? -3.549 20.891 20.578 1 46.41 89 ASN A C 1
ATOM 667 O O . ASN A 1 89 ? -2.912 21.891 20.281 1 46.41 89 ASN A O 1
ATOM 671 N N . TYR A 1 90 ? -2.887 19.938 21.188 1 39.09 90 TYR A N 1
ATOM 672 C CA . TYR A 1 90 ? -1.451 19.922 21.453 1 39.09 90 TYR A CA 1
ATOM 673 C C . TYR A 1 90 ? -0.692 19.312 20.281 1 39.09 90 TYR A C 1
ATOM 675 O O . TYR A 1 90 ? -0.706 18.094 20.094 1 39.09 90 TYR A O 1
ATOM 683 N N . ILE A 1 91 ? -0.75 19.844 19.172 1 42.84 91 ILE A N 1
ATOM 684 C CA . ILE A 1 91 ? 0.118 19.5 18.047 1 42.84 91 ILE A CA 1
ATOM 685 C C . ILE A 1 91 ? 1.478 19.047 18.578 1 42.84 91 ILE A C 1
ATOM 687 O O . ILE A 1 91 ? 2.17 18.25 17.922 1 42.84 91 ILE A O 1
ATOM 691 N N . ASP A 1 92 ? 1.97 19.625 19.719 1 42.94 92 ASP A N 1
ATOM 692 C CA . ASP A 1 92 ? 3.334 19.656 20.234 1 42.94 92 ASP A CA 1
ATOM 693 C C . ASP A 1 92 ? 3.814 18.266 20.609 1 42.94 92 ASP A C 1
ATOM 695 O O . ASP A 1 92 ? 5.004 18.047 20.859 1 42.94 92 ASP A O 1
ATOM 699 N N . LEU A 1 93 ? 3.041 17.297 20.828 1 42.06 93 LEU A N 1
ATOM 700 C CA . LEU A 1 93 ? 3.578 16.312 21.75 1 42.06 93 LEU A CA 1
ATOM 701 C C . LEU A 1 93 ? 4.133 15.102 21 1 42.06 93 LEU A C 1
ATOM 703 O O . LEU A 1 93 ? 4.898 14.312 21.562 1 42.06 93 LEU A O 1
ATOM 707 N N . VAL A 1 94 ? 3.652 14.828 19.812 1 43.88 94 VAL A N 1
ATOM 708 C CA . VAL A 1 94 ? 4.23 13.57 19.359 1 43.88 94 VAL A CA 1
ATOM 709 C C . VAL A 1 94 ? 4.691 13.711 17.906 1 43.88 94 VAL A C 1
ATOM 711 O O . VAL A 1 94 ? 3.916 14.125 17.031 1 43.88 94 VAL A O 1
ATOM 714 N N . TYR A 1 95 ? 6.078 13.945 17.781 1 45.12 95 TYR A N 1
ATOM 715 C CA . TYR A 1 95 ? 6.648 13.828 16.453 1 45.12 95 TYR A CA 1
ATOM 716 C C . TYR A 1 95 ? 6.898 12.367 16.094 1 45.12 95 TYR A C 1
ATOM 718 O O . TYR A 1 95 ? 7.484 11.617 16.875 1 45.12 95 TYR A O 1
ATOM 726 N N . ILE A 1 96 ? 6.059 11.898 15.328 1 46.44 96 ILE A N 1
ATOM 727 C CA . ILE A 1 96 ? 6.395 10.57 14.828 1 46.44 96 ILE A CA 1
ATOM 728 C C . ILE A 1 96 ? 7.293 10.703 13.594 1 46.44 96 ILE A C 1
ATOM 730 O O . ILE A 1 96 ? 6.93 11.359 12.617 1 46.44 96 ILE A O 1
ATOM 734 N N . ILE A 1 97 ? 8.641 10.414 13.812 1 43.69 97 ILE A N 1
ATOM 735 C CA . ILE A 1 97 ? 9.594 10.344 12.711 1 43.69 97 ILE A CA 1
ATOM 736 C C . ILE A 1 97 ? 9.609 8.93 12.133 1 43.69 97 ILE A C 1
ATOM 738 O O . ILE A 1 97 ? 9.781 7.953 12.867 1 43.69 97 ILE A O 1
ATOM 742 N N . ILE A 1 98 ? 9.125 8.734 11.062 1 44.62 98 ILE A N 1
ATOM 743 C CA . ILE A 1 98 ? 9.242 7.461 10.352 1 44.62 98 ILE A CA 1
ATOM 744 C C . ILE A 1 98 ? 10.422 7.508 9.391 1 44.62 98 ILE A C 1
ATOM 746 O O . ILE A 1 98 ? 10.5 8.391 8.539 1 44.62 98 ILE A O 1
ATOM 750 N N . THR A 1 99 ? 11.398 6.734 9.758 1 42.59 99 THR A N 1
ATOM 751 C CA . THR A 1 99 ? 12.547 6.691 8.859 1 42.59 99 THR A CA 1
ATOM 752 C C . THR A 1 99 ? 12.242 5.84 7.629 1 42.59 99 THR A C 1
ATOM 754 O O . THR A 1 99 ? 11.281 5.07 7.625 1 42.59 99 THR A O 1
ATOM 757 N N . LEU A 1 100 ? 13.047 6.102 6.668 1 43.59 100 LEU A N 1
ATOM 758 C CA . LEU A 1 100 ? 12.945 5.383 5.402 1 43.59 100 LEU A CA 1
ATOM 759 C C . LEU A 1 100 ? 13.031 3.877 5.625 1 43.59 100 LEU A C 1
ATOM 761 O O . LEU A 1 100 ? 12.516 3.1 4.82 1 43.59 100 LEU A O 1
ATOM 765 N N . GLU A 1 101 ? 13.75 3.639 6.719 1 42.78 101 GLU A N 1
ATOM 766 C CA . GLU A 1 101 ? 13.906 2.223 7.039 1 42.78 101 GLU A CA 1
ATOM 767 C C . GLU A 1 101 ? 12.711 1.688 7.812 1 42.78 101 GLU A C 1
ATOM 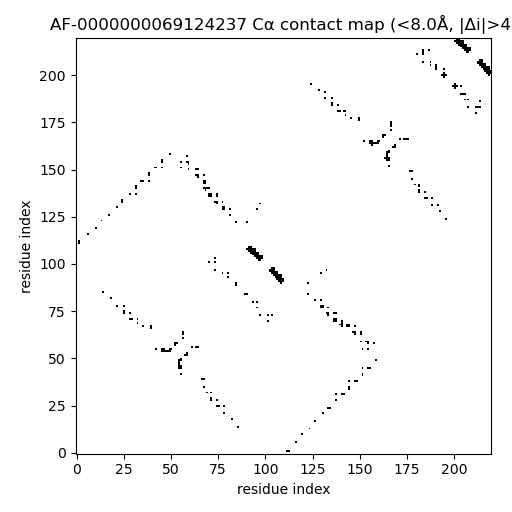769 O O . GLU A 1 101 ? 12.703 0.535 8.242 1 42.78 101 GLU A O 1
ATOM 774 N N . GLY A 1 102 ? 11.695 2.561 7.91 1 45.72 102 GLY A N 1
ATOM 775 C CA . GLY A 1 102 ? 10.477 2.127 8.586 1 45.72 102 GLY A CA 1
ATOM 776 C C . GLY A 1 102 ? 10.539 2.291 10.094 1 45.72 102 GLY A C 1
ATOM 777 O O . GLY A 1 102 ? 9.656 1.813 10.812 1 45.72 102 GLY A O 1
ATOM 778 N N . THR A 1 103 ? 11.625 2.764 10.5 1 44.47 103 THR A N 1
ATOM 779 C CA . THR A 1 103 ? 11.75 2.986 11.93 1 44.47 103 THR A CA 1
ATOM 780 C C . THR A 1 103 ? 10.875 4.16 12.375 1 44.47 103 THR A C 1
ATOM 782 O O . THR A 1 103 ? 10.859 5.207 11.727 1 44.47 103 THR A O 1
ATOM 785 N N . VAL A 1 104 ? 9.977 3.852 13.258 1 52.5 104 VAL A N 1
ATOM 786 C CA . VAL A 1 104 ? 9.055 4.871 13.742 1 52.5 104 VAL A CA 1
ATOM 787 C C . VAL A 1 104 ? 9.578 5.473 15.039 1 52.5 104 VAL A C 1
ATOM 789 O O . VAL A 1 104 ? 9.82 4.754 16.016 1 52.5 104 VAL A O 1
ATOM 792 N N . TYR A 1 105 ? 10.117 6.812 15.023 1 45.47 105 TYR A N 1
ATOM 793 C CA . TYR A 1 105 ? 10.438 7.574 16.234 1 45.47 105 TYR A CA 1
ATOM 794 C C . TYR A 1 105 ? 9.25 8.422 16.672 1 45.47 105 TYR A C 1
ATOM 796 O O . TYR A 1 105 ? 8.656 9.141 15.867 1 45.47 105 TYR A O 1
ATOM 804 N N . ILE A 1 106 ? 8.641 8.016 17.75 1 51.31 106 ILE A N 1
ATOM 805 C CA . ILE A 1 106 ? 7.609 8.852 18.359 1 51.31 106 ILE A CA 1
ATOM 806 C C . ILE A 1 106 ? 8.242 9.836 19.328 1 51.31 106 ILE A C 1
ATOM 808 O O . ILE A 1 106 ? 8.852 9.43 20.328 1 51.31 106 ILE A O 1
ATOM 812 N N . LEU A 1 107 ? 8.562 11.125 18.891 1 48.31 107 LEU A N 1
ATOM 813 C CA . LEU A 1 107 ? 9.172 12.125 19.766 1 48.31 107 LEU A CA 1
ATOM 814 C C . LEU A 1 107 ? 8.117 13.008 20.406 1 48.31 107 LEU A C 1
ATOM 816 O O . LEU A 1 107 ? 7.242 13.547 19.719 1 48.31 107 LEU A O 1
ATOM 820 N N . PRO A 1 108 ? 7.961 12.938 21.672 1 45.31 108 PRO A N 1
ATOM 821 C CA . PRO A 1 108 ? 7.094 13.914 22.328 1 45.31 108 PRO A CA 1
ATOM 822 C C . PRO A 1 108 ? 7.512 15.352 22.062 1 45.31 108 PRO A C 1
ATOM 824 O O . PRO A 1 108 ? 8.703 15.641 21.922 1 45.31 108 PRO A O 1
ATOM 827 N N . VAL A 1 109 ? 6.758 16.141 21.344 1 44.06 109 VAL A N 1
ATOM 828 C CA . VAL A 1 109 ? 7.102 17.562 21.25 1 44.06 109 VAL A CA 1
ATOM 829 C C . VAL A 1 109 ? 7.059 18.203 22.641 1 44.06 109 VAL A C 1
ATOM 831 O O . VAL A 1 109 ? 6.074 18.047 23.359 1 44.06 109 VAL A O 1
ATOM 834 N N . THR A 1 110 ? 8.195 18.516 23.344 1 41.06 110 THR A N 1
ATOM 835 C CA . THR A 1 110 ? 8.242 19.312 24.578 1 41.06 110 THR A CA 1
ATOM 836 C C . THR A 1 110 ? 7.695 20.703 24.328 1 41.06 110 THR A C 1
ATOM 838 O O . THR A 1 110 ? 7.805 21.25 23.234 1 41.06 110 THR A O 1
ATOM 841 N N . MET B 1 1 ? -3.979 43.531 13.375 1 30.41 1 MET B N 1
ATOM 842 C CA . MET B 1 1 ? -2.816 42.688 13.078 1 30.41 1 MET B CA 1
ATOM 843 C C . MET B 1 1 ? -3.146 41.219 13.242 1 30.41 1 MET B C 1
ATOM 845 O O . MET B 1 1 ? -3.523 40.781 14.336 1 30.41 1 MET B O 1
ATOM 849 N N . TRP B 1 2 ? -3.797 40.531 12.367 1 41.66 2 TRP B N 1
ATOM 850 C CA . TRP B 1 2 ? -4.359 39.188 12.391 1 41.66 2 TRP B CA 1
ATOM 851 C C . TRP B 1 2 ? -3.396 38.188 13.039 1 41.66 2 TRP B C 1
ATOM 853 O O . TRP B 1 2 ? -2.217 38.156 12.688 1 41.66 2 TRP B O 1
ATOM 863 N N . ASN B 1 3 ? -3.318 37.906 14.281 1 46.88 3 ASN B N 1
ATOM 864 C CA . ASN B 1 3 ? -2.359 37.156 15.094 1 46.88 3 ASN B CA 1
ATOM 865 C C . ASN B 1 3 ? -1.987 35.844 14.438 1 46.88 3 ASN B C 1
ATOM 867 O O . ASN B 1 3 ? -2.85 35 14.211 1 46.88 3 ASN B O 1
ATOM 871 N N . GLN B 1 4 ? -0.907 35.906 13.422 1 60.22 4 GLN B N 1
ATOM 872 C CA . GLN B 1 4 ? -0.289 34.938 12.523 1 60.22 4 GLN B CA 1
ATOM 873 C C . GLN B 1 4 ? -0.072 33.594 13.211 1 60.22 4 GLN B C 1
ATOM 875 O O . GLN B 1 4 ? 0.02 32.562 12.555 1 60.22 4 GLN B O 1
ATOM 880 N N . THR B 1 5 ? -0.416 33.594 14.594 1 69 5 THR B N 1
ATOM 881 C CA . THR B 1 5 ? 0.014 32.469 15.398 1 69 5 THR B CA 1
ATOM 882 C C . THR B 1 5 ? -0.939 31.281 15.219 1 69 5 THR B C 1
ATOM 884 O O . THR B 1 5 ? -0.503 30.156 14.961 1 69 5 THR B O 1
ATOM 887 N N . PRO B 1 6 ? -2.295 31.688 15.266 1 71.88 6 PRO B N 1
ATOM 888 C CA . PRO B 1 6 ? -3.174 30.531 15.094 1 71.88 6 PRO B CA 1
ATOM 889 C C . PRO B 1 6 ? -3.098 29.922 13.695 1 71.88 6 PRO B C 1
ATOM 891 O O . PRO B 1 6 ? -3.188 28.703 13.539 1 71.88 6 PRO B O 1
ATOM 894 N N . LEU B 1 7 ? -2.977 30.75 12.68 1 75.94 7 LEU B N 1
ATOM 895 C CA . LEU B 1 7 ? -2.852 30.266 11.312 1 75.94 7 LEU B CA 1
ATOM 896 C C . LEU B 1 7 ? -1.565 29.469 11.133 1 75.94 7 LEU B C 1
ATOM 898 O O . LEU B 1 7 ? -1.549 28.453 10.43 1 75.94 7 LEU B O 1
ATOM 902 N N . CYS B 1 8 ? -0.528 29.953 11.789 1 74.75 8 CYS B N 1
ATOM 903 C CA . CYS B 1 8 ? 0.748 29.25 11.727 1 74.75 8 CYS B CA 1
ATOM 904 C C . CYS B 1 8 ? 0.646 27.875 12.367 1 74.75 8 CYS B C 1
ATOM 906 O O . CYS B 1 8 ? 1.179 26.891 11.844 1 74.75 8 CYS B O 1
ATOM 908 N N . ILE B 1 9 ? -0.099 27.844 13.477 1 73.62 9 ILE B N 1
ATOM 909 C CA . ILE B 1 9 ? -0.261 26.578 14.18 1 73.62 9 ILE B CA 1
ATOM 910 C C . ILE B 1 9 ? -1.086 25.609 13.328 1 73.62 9 ILE B C 1
ATOM 912 O O . ILE B 1 9 ? -0.771 24.422 13.242 1 73.62 9 ILE B O 1
ATOM 916 N N . ILE B 1 10 ? -2.053 26.125 12.648 1 78.31 10 ILE B N 1
ATOM 917 C CA . ILE B 1 10 ? -2.885 25.281 11.789 1 78.31 10 ILE B CA 1
ATOM 918 C C . ILE B 1 10 ? -2.053 24.766 10.617 1 78.31 10 ILE B C 1
ATOM 920 O O . ILE B 1 10 ? -2.156 23.594 10.25 1 78.31 10 ILE B O 1
ATOM 924 N N . ARG B 1 11 ? -1.235 25.625 10.094 1 78.38 11 ARG B N 1
ATOM 925 C CA . ARG B 1 11 ? -0.391 25.219 8.977 1 78.38 11 ARG B CA 1
ATOM 926 C C . ARG B 1 11 ? 0.581 24.125 9.391 1 78.38 11 ARG B C 1
ATOM 928 O O . ARG B 1 11 ? 0.734 23.125 8.688 1 78.38 11 ARG B O 1
ATOM 935 N N . ILE B 1 12 ? 1.139 24.266 10.547 1 75.69 12 ILE B N 1
ATOM 936 C CA . ILE B 1 12 ? 2.123 23.312 11.023 1 75.69 12 ILE B CA 1
ATOM 937 C C . ILE B 1 12 ? 1.44 21.969 11.328 1 75.69 12 ILE B C 1
ATOM 939 O O . ILE B 1 12 ? 1.968 20.906 11 1 75.69 12 ILE B O 1
ATOM 943 N N . THR B 1 13 ? 0.292 22.031 11.875 1 78.44 13 THR B N 1
ATOM 944 C CA . THR B 1 13 ? -0.469 20.812 12.172 1 78.44 13 THR B CA 1
ATOM 945 C C . THR B 1 13 ? -0.872 20.094 10.891 1 78.44 13 THR B C 1
ATOM 947 O O . THR B 1 13 ? -0.73 18.875 10.789 1 78.44 13 THR B O 1
ATOM 950 N N . LEU B 1 14 ? -1.307 20.875 9.922 1 83.44 14 LEU B N 1
ATOM 951 C CA . LEU B 1 14 ? -1.71 20.297 8.648 1 83.44 14 LEU B CA 1
ATOM 952 C C . LEU B 1 14 ? -0.521 19.656 7.941 1 83.44 14 LEU B C 1
ATOM 954 O O . LEU B 1 14 ? -0.655 18.578 7.34 1 83.44 14 LEU B O 1
ATOM 958 N N . ASP B 1 15 ? 0.595 20.266 8 1 79.25 15 ASP B N 1
ATOM 959 C CA . ASP B 1 15 ? 1.799 19.719 7.387 1 79.25 15 ASP B CA 1
ATOM 960 C C . ASP B 1 15 ? 2.201 18.406 8.062 1 79.25 15 ASP B C 1
ATOM 962 O O . ASP B 1 15 ? 2.605 17.453 7.387 1 79.25 15 ASP B O 1
ATOM 966 N N . GLY B 1 16 ? 2.125 18.344 9.336 1 79.31 16 GLY B N 1
ATOM 967 C CA . GLY B 1 16 ? 2.41 17.125 10.078 1 79.31 16 GLY B CA 1
ATOM 968 C C . GLY B 1 16 ? 1.482 15.977 9.719 1 79.31 16 GLY B C 1
ATOM 969 O O . GLY B 1 16 ? 1.938 14.859 9.453 1 79.31 16 GLY B O 1
ATOM 970 N N . ARG B 1 17 ? 0.201 16.281 9.602 1 84.62 17 ARG B N 1
ATOM 971 C CA . ARG B 1 17 ? -0.78 15.266 9.227 1 84.62 17 ARG B CA 1
ATOM 972 C C . ARG B 1 17 ? -0.555 14.789 7.797 1 84.62 17 ARG B C 1
ATOM 974 O O . ARG B 1 17 ? -0.685 13.594 7.512 1 84.62 17 ARG B O 1
ATOM 981 N N . THR B 1 18 ? -0.237 15.656 6.957 1 87 18 THR B N 1
ATOM 982 C CA . THR B 1 18 ? 0.034 15.32 5.562 1 87 18 THR B CA 1
ATOM 983 C C . THR B 1 18 ? 1.261 14.422 5.453 1 87 18 THR B C 1
ATOM 985 O O . THR B 1 18 ? 1.255 13.445 4.699 1 87 18 THR B O 1
ATOM 988 N N . ASN B 1 19 ? 2.262 14.641 6.266 1 82.69 19 ASN B N 1
ATOM 989 C CA . ASN B 1 19 ? 3.471 13.828 6.242 1 82.69 19 ASN B CA 1
ATOM 990 C C . ASN B 1 19 ? 3.195 12.398 6.715 1 82.69 19 ASN B C 1
ATOM 992 O O . ASN B 1 19 ? 3.666 11.438 6.105 1 82.69 19 ASN B O 1
ATOM 996 N N . LEU B 1 20 ? 2.439 12.297 7.738 1 85.69 20 LEU B N 1
ATOM 997 C CA . LEU B 1 20 ? 2.074 10.969 8.234 1 85.69 20 LEU B CA 1
ATOM 998 C C . LEU B 1 20 ? 1.233 10.219 7.203 1 85.69 20 LEU B C 1
ATOM 1000 O O . LEU B 1 20 ? 1.419 9.016 7 1 85.69 20 LEU B O 1
ATOM 1004 N N . THR B 1 21 ? 0.379 10.906 6.523 1 90.19 21 THR B N 1
ATOM 1005 C CA . THR B 1 21 ? -0.474 10.328 5.492 1 90.19 21 THR B CA 1
ATOM 1006 C C . THR B 1 21 ? 0.357 9.867 4.297 1 90.19 21 THR B C 1
ATOM 1008 O O . THR B 1 21 ? 0.229 8.727 3.848 1 90.19 21 THR B O 1
ATOM 1011 N N . THR B 1 22 ? 1.23 10.742 3.857 1 88.5 22 THR B N 1
ATOM 1012 C CA . THR B 1 22 ? 2.014 10.406 2.674 1 88.5 22 THR B CA 1
ATOM 1013 C C . THR B 1 22 ? 2.996 9.281 2.979 1 88.5 22 THR B C 1
ATOM 1015 O O . THR B 1 22 ? 3.256 8.43 2.127 1 88.5 22 THR B O 1
ATOM 1018 N N . ASN B 1 23 ? 3.486 9.258 4.156 1 85.38 23 ASN B N 1
ATOM 1019 C CA . ASN B 1 23 ? 4.332 8.133 4.555 1 85.38 23 ASN B CA 1
ATOM 1020 C C . ASN B 1 23 ? 3.551 6.824 4.578 1 85.38 23 ASN B C 1
ATOM 1022 O O . ASN B 1 23 ? 4.059 5.785 4.148 1 85.38 23 ASN B O 1
ATOM 1026 N N . SER B 1 24 ? 2.389 6.867 5.098 1 91.31 24 SER B N 1
ATOM 1027 C CA . SER B 1 24 ? 1.531 5.688 5.113 1 91.31 24 SER B CA 1
ATOM 1028 C C . SER B 1 24 ? 1.233 5.199 3.699 1 91.31 24 SER B C 1
ATOM 1030 O O . SER B 1 24 ? 1.309 4 3.42 1 91.31 24 SER B O 1
ATOM 1032 N N . ILE B 1 25 ? 0.938 6.113 2.82 1 92.94 25 ILE B N 1
ATOM 1033 C CA . ILE B 1 25 ? 0.63 5.773 1.435 1 92.94 25 ILE B CA 1
ATOM 1034 C C . ILE B 1 25 ? 1.862 5.168 0.767 1 92.94 25 ILE B C 1
ATOM 1036 O O . ILE B 1 25 ? 1.748 4.23 -0.025 1 92.94 25 ILE B O 1
ATOM 1040 N N . THR B 1 26 ? 3.02 5.656 1.064 1 90.19 26 THR B N 1
ATOM 1041 C CA . THR B 1 26 ? 4.258 5.113 0.521 1 90.19 26 THR B CA 1
ATOM 1042 C C . THR B 1 26 ? 4.453 3.664 0.958 1 90.19 26 THR B C 1
ATOM 1044 O O . THR B 1 26 ? 4.812 2.809 0.148 1 90.19 26 THR B O 1
ATOM 1047 N N . LEU B 1 27 ? 4.211 3.418 2.225 1 91.81 27 LEU B N 1
ATOM 1048 C CA . LEU B 1 27 ? 4.359 2.062 2.744 1 91.81 27 LEU B CA 1
ATOM 1049 C C . LEU B 1 27 ? 3.336 1.125 2.117 1 91.81 27 LEU B C 1
ATOM 1051 O O . LEU B 1 27 ? 3.66 -0.011 1.764 1 91.81 27 LEU B O 1
ATOM 1055 N N . ILE B 1 28 ? 2.125 1.534 1.944 1 95 28 ILE B N 1
ATOM 1056 C CA . ILE B 1 28 ? 1.067 0.774 1.287 1 95 28 ILE B CA 1
ATOM 1057 C C . ILE B 1 28 ? 1.472 0.468 -0.154 1 95 28 ILE B C 1
ATOM 1059 O O . ILE B 1 28 ? 1.363 -0.674 -0.606 1 95 28 ILE B O 1
ATOM 1063 N N . ASN B 1 29 ? 1.918 1.473 -0.833 1 93.81 29 ASN B N 1
ATOM 1064 C CA . ASN B 1 29 ? 2.355 1.306 -2.215 1 93.81 29 ASN B CA 1
ATOM 1065 C C . ASN B 1 29 ? 3.486 0.287 -2.326 1 93.81 29 ASN B C 1
ATOM 1067 O O . ASN B 1 29 ? 3.514 -0.519 -3.258 1 93.81 29 ASN B O 1
ATOM 1071 N N . THR B 1 30 ? 4.434 0.33 -1.435 1 92.81 30 THR B N 1
ATOM 1072 C CA . THR B 1 30 ? 5.551 -0.611 -1.415 1 92.81 30 THR B CA 1
ATOM 1073 C C . THR B 1 30 ? 5.051 -2.037 -1.195 1 92.81 30 THR B C 1
ATOM 1075 O O . THR B 1 30 ? 5.465 -2.961 -1.897 1 92.81 30 THR B O 1
ATOM 1078 N N . GLN B 1 31 ? 4.168 -2.221 -0.229 1 95.62 31 GLN B N 1
ATOM 1079 C CA . GLN B 1 31 ? 3.631 -3.551 0.031 1 95.62 31 GLN B CA 1
ATOM 1080 C C . GLN B 1 31 ? 2.805 -4.051 -1.151 1 95.62 31 GLN B C 1
ATOM 1082 O O . GLN B 1 31 ? 2.857 -5.234 -1.495 1 95.62 31 GLN B O 1
ATOM 1087 N N . LEU B 1 32 ? 1.993 -3.17 -1.754 1 95.19 32 LEU B N 1
ATOM 1088 C CA . LEU B 1 32 ? 1.219 -3.537 -2.934 1 95.19 32 LEU B CA 1
ATOM 1089 C C . LEU B 1 32 ? 2.133 -4.012 -4.059 1 95.19 32 LEU B C 1
ATOM 1091 O O . LEU B 1 32 ? 1.843 -5.008 -4.723 1 95.19 32 LEU B O 1
ATOM 1095 N N . SER B 1 33 ? 3.254 -3.311 -4.281 1 94.81 33 SER B N 1
ATOM 1096 C CA . SER B 1 33 ? 4.203 -3.686 -5.324 1 94.81 33 SER B CA 1
ATOM 1097 C C . SER B 1 33 ? 4.812 -5.059 -5.047 1 94.81 33 SER B C 1
ATOM 1099 O O . SER B 1 33 ? 4.906 -5.891 -5.949 1 94.81 33 SER B O 1
ATOM 1101 N N . SER B 1 34 ? 5.195 -5.254 -3.82 1 95.81 34 SER B N 1
ATOM 1102 C CA . SER B 1 34 ? 5.754 -6.543 -3.432 1 95.81 34 SER B CA 1
ATOM 1103 C C . SER B 1 34 ? 4.723 -7.656 -3.57 1 95.81 34 SER B C 1
ATOM 1105 O O . SER B 1 34 ? 5.043 -8.75 -4.047 1 95.81 34 SER B O 1
ATOM 1107 N N . THR B 1 35 ? 3.539 -7.473 -3.164 1 96.69 35 THR B N 1
ATOM 1108 C CA . THR B 1 35 ? 2.463 -8.453 -3.271 1 96.69 35 THR B CA 1
ATOM 1109 C C . THR B 1 35 ? 2.172 -8.773 -4.734 1 96.69 35 THR B C 1
ATOM 1111 O O . THR B 1 35 ? 2.033 -9.945 -5.102 1 96.69 35 THR B O 1
ATOM 1114 N N . ARG B 1 36 ? 2.09 -7.723 -5.496 1 96.12 36 ARG B N 1
ATOM 1115 C CA . ARG B 1 36 ? 1.861 -7.902 -6.926 1 96.12 36 ARG B CA 1
ATOM 1116 C C . ARG B 1 36 ? 2.904 -8.828 -7.535 1 96.12 36 ARG B C 1
ATOM 1118 O O . ARG B 1 36 ? 2.564 -9.75 -8.289 1 96.12 36 ARG B O 1
ATOM 1125 N N . LEU B 1 37 ? 4.188 -8.586 -7.246 1 96.25 37 LEU B N 1
ATOM 1126 C CA . LEU B 1 37 ? 5.266 -9.398 -7.793 1 96.25 37 LEU B CA 1
ATOM 1127 C C . LEU B 1 37 ? 5.109 -10.859 -7.367 1 96.25 37 LEU B C 1
ATOM 1129 O O . LEU B 1 37 ? 5.215 -11.766 -8.195 1 96.25 37 LEU B O 1
ATOM 1133 N N . MET B 1 38 ? 4.832 -11.102 -6.145 1 97.56 38 MET B N 1
ATOM 1134 C CA . MET B 1 38 ? 4.699 -12.484 -5.684 1 97.56 38 MET B CA 1
ATOM 1135 C C . MET B 1 38 ? 3.471 -13.148 -6.293 1 97.56 38 MET B C 1
ATOM 1137 O O . MET B 1 38 ? 3.494 -14.336 -6.609 1 97.56 38 MET B O 1
ATOM 1141 N N . VAL B 1 39 ? 2.369 -12.484 -6.441 1 97.62 39 VAL B N 1
ATOM 1142 C CA . VAL B 1 39 ? 1.172 -13.031 -7.07 1 97.62 39 VAL B CA 1
ATOM 1143 C C . VAL B 1 39 ? 1.496 -13.477 -8.492 1 97.62 39 VAL B C 1
ATOM 1145 O O . VAL B 1 39 ? 1.103 -14.57 -8.914 1 97.62 39 VAL B O 1
ATOM 1148 N N . LEU B 1 40 ? 2.236 -12.617 -9.188 1 97.31 40 LEU B N 1
ATOM 1149 C CA . LEU B 1 40 ? 2.621 -12.961 -10.555 1 97.31 40 LEU B CA 1
ATOM 1150 C C . LEU B 1 40 ? 3.533 -14.18 -10.57 1 97.31 40 LEU B C 1
ATOM 1152 O O . LEU B 1 40 ? 3.414 -15.031 -11.453 1 97.31 40 LEU B O 1
ATOM 1156 N N . GLN B 1 41 ? 4.379 -14.281 -9.648 1 97.69 41 GLN B N 1
ATOM 1157 C CA . GLN B 1 41 ? 5.262 -15.438 -9.562 1 97.69 41 GLN B CA 1
ATOM 1158 C C . GLN B 1 41 ? 4.484 -16.703 -9.195 1 97.69 41 GLN B C 1
ATOM 1160 O O . GLN B 1 41 ? 4.754 -17.781 -9.727 1 97.69 41 GLN B O 1
ATOM 1165 N N . ASN B 1 42 ? 3.508 -16.625 -8.32 1 97.75 42 ASN B N 1
ATOM 1166 C CA . ASN B 1 42 ? 2.623 -17.75 -8.023 1 97.75 42 ASN B CA 1
ATOM 1167 C C . ASN B 1 42 ? 1.869 -18.203 -9.266 1 97.75 42 ASN B C 1
ATOM 1169 O O . ASN B 1 42 ? 1.693 -19.406 -9.477 1 97.75 42 ASN B O 1
ATOM 1173 N N . ARG B 1 43 ? 1.416 -17.234 -9.992 1 97.75 43 ARG B N 1
ATOM 1174 C CA . ARG B 1 43 ? 0.74 -17.547 -11.25 1 97.75 43 ARG B CA 1
ATOM 1175 C C . ARG B 1 43 ? 1.672 -18.297 -12.195 1 97.75 43 ARG B C 1
ATOM 1177 O O . ARG B 1 43 ? 1.27 -19.266 -12.828 1 97.75 43 ARG B O 1
ATOM 1184 N N . ALA B 1 44 ? 2.895 -17.906 -12.32 1 97.19 44 ALA B N 1
ATOM 1185 C CA . ALA B 1 44 ? 3.871 -18.578 -13.164 1 97.19 44 ALA B CA 1
ATOM 1186 C C . ALA B 1 44 ? 4.102 -20.016 -12.688 1 97.19 44 ALA B C 1
ATOM 1188 O O . ALA B 1 44 ? 4.191 -20.938 -13.5 1 97.19 44 ALA B O 1
ATOM 1189 N N . ALA B 1 45 ? 4.238 -20.172 -11.469 1 97.94 45 ALA B N 1
ATOM 1190 C CA . ALA B 1 45 ? 4.406 -21.5 -10.898 1 97.94 45 ALA B CA 1
ATOM 1191 C C . ALA B 1 45 ? 3.189 -22.375 -11.172 1 97.94 45 ALA B C 1
ATOM 1193 O O . ALA B 1 45 ? 3.33 -23.547 -11.523 1 97.94 45 ALA B O 1
ATOM 1194 N N . LEU B 1 46 ? 2.053 -21.875 -10.992 1 97.81 46 LEU B N 1
ATOM 1195 C CA . LEU B 1 46 ? 0.825 -22.594 -11.297 1 97.81 46 LEU B CA 1
ATOM 1196 C C . LEU B 1 46 ? 0.772 -22.984 -12.766 1 97.81 46 LEU B C 1
ATOM 1198 O O . LEU B 1 46 ? 0.367 -24.109 -13.109 1 97.81 46 LEU B O 1
ATOM 1202 N N . ASP B 1 47 ? 1.146 -22.016 -13.602 1 97.38 47 ASP B N 1
ATOM 1203 C CA . ASP B 1 47 ? 1.179 -22.312 -15.031 1 97.38 47 ASP B CA 1
ATOM 1204 C C . ASP B 1 47 ? 2.115 -23.484 -15.328 1 97.38 47 ASP B C 1
ATOM 1206 O O . ASP B 1 47 ? 1.815 -24.328 -16.188 1 97.38 47 ASP B O 1
ATOM 1210 N N . TYR B 1 48 ? 3.18 -23.484 -14.711 1 97.75 48 TYR B N 1
ATOM 1211 C CA . TYR B 1 48 ? 4.113 -24.594 -14.852 1 97.75 48 TYR B CA 1
ATOM 1212 C C . TYR B 1 48 ? 3.465 -25.906 -14.43 1 97.75 48 TYR B C 1
ATOM 1214 O O . TYR B 1 48 ? 3.533 -26.891 -15.164 1 97.75 48 TYR B O 1
ATOM 1222 N N . LEU B 1 49 ? 2.816 -25.938 -13.273 1 97.44 49 LEU B N 1
ATOM 1223 C CA . LEU B 1 49 ? 2.191 -27.141 -12.719 1 97.44 49 LEU B CA 1
ATOM 1224 C C . LEU B 1 49 ? 1.067 -27.625 -13.625 1 97.44 49 LEU B C 1
ATOM 1226 O O . LEU B 1 49 ? 0.86 -28.844 -13.766 1 97.44 49 LEU B O 1
ATOM 1230 N N . LEU B 1 50 ? 0.453 -26.688 -14.242 1 97.19 50 LEU B N 1
ATOM 1231 C CA . LEU B 1 50 ? -0.728 -27.031 -15.031 1 97.19 50 LEU B CA 1
ATOM 1232 C C . LEU B 1 50 ? -0.408 -27.031 -16.516 1 97.19 50 LEU B C 1
ATOM 1234 O O . LEU B 1 50 ? -1.313 -26.969 -17.359 1 97.19 50 LEU B O 1
ATOM 1238 N N . ALA B 1 51 ? 0.791 -27.094 -16.844 1 97 51 ALA B N 1
ATOM 1239 C CA . ALA B 1 51 ? 1.234 -26.984 -18.234 1 97 51 ALA B CA 1
ATOM 1240 C C . ALA B 1 51 ? 0.597 -28.078 -19.094 1 97 51 ALA B C 1
ATOM 1242 O O . ALA B 1 51 ? 0.204 -27.812 -20.234 1 97 51 ALA B O 1
ATOM 1243 N N . ALA B 1 52 ? 0.475 -29.25 -18.562 1 97 52 ALA B N 1
ATOM 1244 C CA . ALA B 1 52 ? -0.028 -30.406 -19.312 1 97 52 ALA B CA 1
ATOM 1245 C C . ALA B 1 52 ? -1.478 -30.188 -19.734 1 97 52 ALA B C 1
ATOM 1247 O O . ALA B 1 52 ? -1.912 -30.703 -20.766 1 97 52 ALA B O 1
ATOM 1248 N N . VAL B 1 53 ? -2.133 -29.359 -18.953 1 97.19 53 VAL B N 1
ATOM 1249 C CA . VAL B 1 53 ? -3.547 -29.172 -19.266 1 97.19 53 VAL B CA 1
ATOM 1250 C C . VAL B 1 53 ? -3.768 -27.781 -19.859 1 97.19 53 VAL B C 1
ATOM 1252 O O . VAL B 1 53 ? -4.898 -27.297 -19.922 1 97.19 53 VAL B O 1
ATOM 1255 N N . GLY B 1 54 ? -2.738 -27.078 -20.203 1 96.31 54 GLY B N 1
ATOM 1256 C CA . GLY B 1 54 ? -2.875 -25.828 -20.938 1 96.31 54 GLY B CA 1
ATOM 1257 C C . GLY B 1 54 ? -2.67 -24.609 -20.062 1 96.31 54 GLY B C 1
ATOM 1258 O O . GLY B 1 54 ? -2.92 -23.469 -20.484 1 96.31 54 GLY B O 1
ATOM 1259 N N . GLY B 1 55 ? -2.385 -24.812 -18.875 1 96.31 55 GLY B N 1
ATOM 1260 C CA . GLY B 1 55 ? -2.055 -23.688 -18.016 1 96.31 55 GLY B CA 1
ATOM 1261 C C . GLY B 1 55 ? -3.217 -23.25 -17.141 1 96.31 55 GLY B C 1
ATOM 1262 O O . GLY B 1 55 ? -4.305 -23.828 -17.219 1 96.31 55 GLY B O 1
ATOM 1263 N N . THR B 1 56 ? -3.01 -22.25 -16.344 1 97.19 56 THR B N 1
ATOM 1264 C CA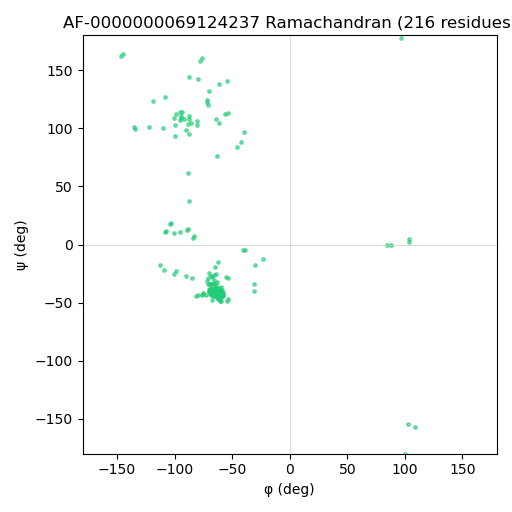 . THR B 1 56 ? -3.961 -21.797 -15.336 1 97.19 56 THR B CA 1
ATOM 1265 C C . THR B 1 56 ? -5.219 -21.234 -15.992 1 97.19 56 THR B C 1
ATOM 1267 O O . THR B 1 56 ? -6.336 -21.531 -15.555 1 97.19 56 THR B O 1
ATOM 1270 N N . CYS B 1 57 ? -4.953 -20.469 -17.016 1 97.25 57 CYS B N 1
ATOM 1271 C CA . CYS B 1 57 ? -6.109 -19.797 -17.578 1 97.25 57 CYS B CA 1
ATOM 1272 C C . CYS B 1 57 ? -7.016 -20.781 -18.312 1 97.25 57 CYS B C 1
ATOM 1274 O O . CYS B 1 57 ? -8.211 -20.531 -18.469 1 97.25 57 CYS B O 1
ATOM 1276 N N . LYS B 1 58 ? -6.504 -21.844 -18.859 1 97.5 58 LYS B N 1
ATOM 1277 C CA . LYS B 1 58 ? -7.352 -22.891 -19.422 1 97.5 58 LYS B CA 1
ATOM 1278 C C . LYS B 1 58 ? -8.266 -23.484 -18.359 1 97.5 58 LYS B C 1
ATOM 1280 O O . LYS B 1 58 ? -9.438 -23.781 -18.625 1 97.5 58 LYS B O 1
ATOM 1285 N N . VAL B 1 59 ? -7.781 -23.656 -17.188 1 96.5 59 VAL B N 1
ATOM 1286 C CA . VAL B 1 59 ? -8.523 -24.25 -16.078 1 96.5 59 VAL B CA 1
ATOM 1287 C C . VAL B 1 59 ? -9.516 -23.234 -15.531 1 96.5 59 VAL B C 1
ATOM 1289 O O . VAL B 1 59 ? -10.664 -23.578 -15.242 1 96.5 59 VAL B O 1
ATOM 1292 N N . VAL B 1 60 ? -9.18 -21.938 -15.375 1 96.19 60 VAL B N 1
ATOM 1293 C CA . VAL B 1 60 ? -10 -20.891 -14.766 1 96.19 60 VAL B CA 1
ATOM 1294 C C . VAL B 1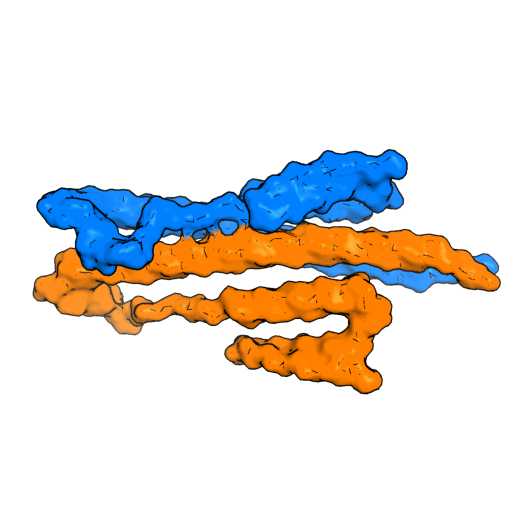 60 ? -11.094 -20.469 -15.742 1 96.19 60 VAL B C 1
ATOM 1296 O O . VAL B 1 60 ? -12.25 -20.297 -15.344 1 96.19 60 VAL B O 1
ATOM 1299 N N . GLY B 1 61 ? -10.656 -20.344 -17.016 1 95.75 61 GLY B N 1
ATOM 1300 C CA . GLY B 1 61 ? -11.648 -20.031 -18.031 1 95.75 61 GLY B CA 1
ATOM 1301 C C . GLY B 1 61 ? -11.633 -18.578 -18.453 1 95.75 61 GLY B C 1
ATOM 1302 O O . GLY B 1 61 ? -10.594 -17.922 -18.375 1 95.75 61 GLY B O 1
ATOM 1303 N N . HIS B 1 62 ? -12.688 -18.031 -18.922 1 93.69 62 HIS B N 1
ATOM 1304 C CA . HIS B 1 62 ? -12.789 -16.766 -19.625 1 93.69 62 HIS B CA 1
ATOM 1305 C C . HIS B 1 62 ? -12.492 -15.594 -18.688 1 93.69 62 HIS B C 1
ATOM 1307 O O . HIS B 1 62 ? -11.984 -14.555 -19.125 1 93.69 62 HIS B O 1
ATOM 1313 N N . GLU B 1 63 ? -12.727 -15.797 -17.516 1 94 63 GLU B N 1
ATOM 1314 C CA . GLU B 1 63 ? -12.555 -14.703 -16.562 1 94 63 GLU B CA 1
ATOM 1315 C C . GLU B 1 63 ? -11.125 -14.656 -16.016 1 94 63 GLU B C 1
ATOM 1317 O O . GLU B 1 63 ? -10.828 -13.898 -15.094 1 94 63 GLU B O 1
ATOM 1322 N N . CYS B 1 64 ? -10.281 -15.391 -16.688 1 96.81 64 CYS B N 1
ATOM 1323 C CA . CYS B 1 64 ? -8.93 -15.5 -16.172 1 96.81 64 CYS B CA 1
ATOM 1324 C C . CYS B 1 64 ? -8.156 -14.203 -16.359 1 96.81 64 CYS B C 1
ATOM 1326 O O . CYS B 1 64 ? -8.078 -13.688 -17.484 1 96.81 64 CYS B O 1
ATOM 1328 N N . CYS B 1 65 ? -7.633 -13.617 -15.25 1 94.44 65 CYS B N 1
ATOM 1329 C CA . CYS B 1 65 ? -6.754 -12.461 -15.328 1 94.44 65 CYS B CA 1
ATOM 1330 C C . CYS B 1 65 ? -5.332 -12.875 -15.688 1 94.44 65 CYS B C 1
ATOM 1332 O O . CYS B 1 65 ? -4.84 -13.898 -15.211 1 94.44 65 CYS B O 1
ATOM 1334 N N . THR B 1 66 ? -4.66 -12.078 -16.5 1 93.5 66 THR B N 1
ATOM 1335 C CA . THR B 1 66 ? -3.318 -12.438 -16.953 1 93.5 66 THR B CA 1
ATOM 1336 C C . THR B 1 66 ? -2.283 -11.469 -16.375 1 93.5 66 THR B C 1
ATOM 1338 O O . THR B 1 66 ? -1.079 -11.719 -16.469 1 93.5 66 THR B O 1
ATOM 1341 N N . ASP B 1 67 ? -2.805 -10.406 -15.953 1 93.75 67 ASP B N 1
ATOM 1342 C CA . ASP B 1 67 ? -1.894 -9.406 -15.414 1 93.75 67 ASP B CA 1
ATOM 1343 C C . ASP B 1 67 ? -2.529 -8.664 -14.234 1 93.75 67 ASP B C 1
ATOM 1345 O O . ASP B 1 67 ? -3.738 -8.758 -14.016 1 93.75 67 ASP B O 1
ATOM 1349 N N . ILE B 1 68 ? -1.633 -7.949 -13.453 1 93.88 68 ILE B N 1
ATOM 1350 C CA . ILE B 1 68 ? -2.051 -7.047 -12.383 1 93.88 68 ILE B CA 1
ATOM 1351 C C . ILE B 1 68 ? -1.58 -5.625 -12.695 1 93.88 68 ILE B C 1
ATOM 1353 O O . ILE B 1 68 ? -0.381 -5.383 -12.852 1 93.88 68 ILE B O 1
ATOM 1357 N N . THR B 1 69 ? -2.58 -4.707 -12.719 1 88.69 69 THR B N 1
ATOM 1358 C CA . THR B 1 69 ? -2.238 -3.318 -13.016 1 88.69 69 THR B CA 1
ATOM 1359 C C . THR B 1 69 ? -1.278 -2.762 -11.969 1 88.69 69 THR B C 1
ATOM 1361 O O . THR B 1 69 ? -1.447 -3.006 -10.773 1 88.69 69 THR B O 1
ATOM 1364 N N . ASP B 1 70 ? -0.206 -1.95 -12.539 1 86.88 70 ASP B N 1
ATOM 1365 C CA . ASP B 1 70 ? 0.782 -1.347 -11.648 1 86.88 70 ASP B CA 1
ATOM 1366 C C . ASP B 1 70 ? 0.609 0.169 -11.586 1 86.88 70 ASP B C 1
ATOM 1368 O O . ASP B 1 70 ? 1.023 0.886 -12.5 1 86.88 70 ASP B O 1
ATOM 1372 N N . GLY B 1 71 ? -0.022 0.625 -10.531 1 84.38 71 GLY B N 1
ATOM 1373 C CA . GLY B 1 71 ? -0.184 2.055 -10.328 1 84.38 71 GLY B CA 1
ATOM 1374 C C . GLY B 1 71 ? 0.879 2.654 -9.43 1 84.38 71 GLY B C 1
ATOM 1375 O O . GLY B 1 71 ? 0.785 3.82 -9.039 1 84.38 71 GLY B O 1
ATOM 1376 N N . GLY B 1 72 ? 1.847 1.962 -9.141 1 87 72 GLY B N 1
ATOM 1377 C CA . GLY B 1 72 ? 2.818 2.334 -8.125 1 87 72 GLY B CA 1
ATOM 1378 C C . GLY B 1 72 ? 3.6 3.586 -8.477 1 87 72 GLY B C 1
ATOM 1379 O O . GLY B 1 72 ? 3.82 4.449 -7.621 1 87 72 GLY B O 1
ATOM 1380 N N . THR B 1 73 ? 3.93 3.727 -9.695 1 83.25 73 THR B N 1
ATOM 1381 C CA . THR B 1 73 ? 4.719 4.867 -10.148 1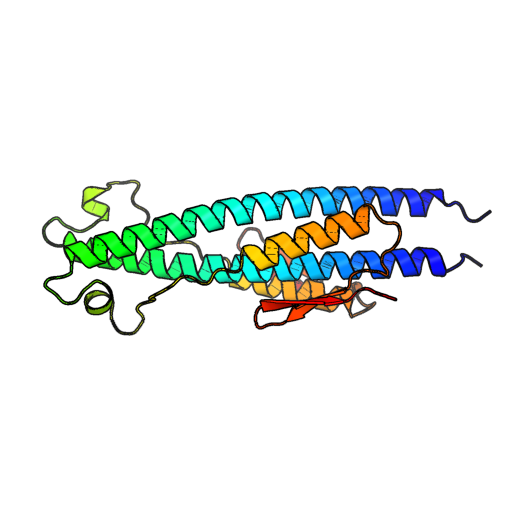 83.25 73 THR B CA 1
ATOM 1382 C C . THR B 1 73 ? 3.926 6.164 -10 1 83.25 73 THR B C 1
ATOM 1384 O O . THR B 1 73 ? 4.473 7.188 -9.586 1 83.25 73 THR B O 1
ATOM 1387 N N . VAL B 1 74 ? 2.674 6.105 -10.328 1 83.06 74 VAL B N 1
ATOM 1388 C CA . VAL B 1 74 ? 1.827 7.285 -10.211 1 83.06 74 VAL B CA 1
ATOM 1389 C C . VAL B 1 74 ? 1.69 7.688 -8.75 1 83.06 74 VAL B C 1
ATOM 1391 O O . VAL B 1 74 ? 1.735 8.875 -8.414 1 83.06 74 VAL B O 1
ATOM 1394 N N . VAL B 1 75 ? 1.51 6.762 -7.871 1 89.38 75 VAL B N 1
ATOM 1395 C CA . VAL B 1 75 ? 1.426 7.023 -6.438 1 89.38 75 VAL B CA 1
ATOM 1396 C C . VAL B 1 75 ? 2.705 7.703 -5.961 1 89.38 75 VAL B C 1
ATOM 1398 O O . VAL B 1 75 ? 2.652 8.703 -5.242 1 89.38 75 VAL B O 1
ATOM 1401 N N . GLU B 1 76 ? 3.861 7.215 -6.422 1 86.44 76 GLU B N 1
ATOM 1402 C CA . GLU B 1 76 ? 5.145 7.789 -6.027 1 86.44 76 GLU B CA 1
ATOM 1403 C C . GLU B 1 76 ? 5.262 9.242 -6.469 1 86.44 76 GLU B C 1
ATOM 1405 O O . GLU B 1 76 ? 5.672 10.102 -5.688 1 86.44 76 GLU B O 1
ATOM 1410 N N . ILE B 1 77 ? 4.832 9.602 -7.578 1 80.5 77 ILE B N 1
ATOM 1411 C CA . ILE B 1 77 ? 4.906 10.953 -8.117 1 80.5 77 ILE B CA 1
ATOM 1412 C C . ILE B 1 77 ? 3.979 11.875 -7.324 1 80.5 77 ILE B C 1
ATOM 1414 O O . ILE B 1 77 ? 4.332 13.016 -7.027 1 80.5 77 ILE B O 1
ATOM 1418 N N . SER B 1 78 ? 2.809 11.352 -7.027 1 81.88 78 SER B N 1
ATOM 1419 C CA . SER B 1 78 ? 1.854 12.133 -6.246 1 81.88 78 SER B CA 1
ATOM 1420 C C . SER B 1 78 ? 2.426 12.492 -4.883 1 81.88 78 SER B C 1
ATOM 1422 O O . SER B 1 78 ? 2.295 13.633 -4.434 1 81.88 78 SER B O 1
ATOM 1424 N N . ILE B 1 79 ? 3.098 11.602 -4.293 1 85.62 79 ILE B N 1
ATOM 1425 C CA . ILE B 1 79 ? 3.678 11.82 -2.973 1 85.62 79 ILE B CA 1
ATOM 1426 C C . ILE B 1 79 ? 4.793 12.859 -3.068 1 85.62 79 ILE B C 1
ATOM 1428 O O . ILE B 1 79 ? 4.891 13.758 -2.229 1 85.62 79 ILE B O 1
ATOM 1432 N N . ILE B 1 80 ? 5.617 12.773 -4.055 1 80.5 80 ILE B N 1
ATOM 1433 C CA . ILE B 1 80 ? 6.691 13.742 -4.27 1 80.5 80 ILE B CA 1
ATOM 1434 C C . ILE B 1 80 ? 6.102 15.141 -4.441 1 80.5 80 ILE B C 1
ATOM 1436 O O . ILE B 1 80 ? 6.617 16.109 -3.881 1 80.5 80 ILE B O 1
ATOM 1440 N N . THR B 1 81 ? 5.035 15.242 -5.137 1 76.88 81 THR B N 1
ATOM 1441 C CA . THR B 1 81 ? 4.391 16.516 -5.398 1 76.88 81 THR B CA 1
ATOM 1442 C C . THR B 1 81 ? 3.822 17.109 -4.109 1 76.88 81 THR B C 1
ATOM 1444 O O . THR B 1 81 ? 3.959 18.312 -3.861 1 76.88 81 THR B O 1
ATOM 1447 N N . ILE B 1 82 ? 3.273 16.297 -3.242 1 81.06 82 ILE B N 1
ATOM 1448 C CA . ILE B 1 82 ? 2.742 16.75 -1.963 1 81.06 82 ILE B CA 1
ATOM 1449 C C . ILE B 1 82 ? 3.875 17.297 -1.095 1 81.06 82 ILE B C 1
ATOM 1451 O O . ILE B 1 82 ? 3.742 18.359 -0.476 1 81.06 82 ILE B O 1
ATOM 1455 N N . ASN B 1 83 ? 4.961 16.578 -1.099 1 74 83 ASN B N 1
ATOM 1456 C CA . ASN B 1 83 ? 6.102 16.969 -0.276 1 74 83 ASN B CA 1
ATOM 1457 C C . ASN B 1 83 ? 6.707 18.281 -0.755 1 74 83 ASN B C 1
ATOM 1459 O O . ASN B 1 83 ? 7.145 19.109 0.056 1 74 83 ASN B O 1
ATOM 1463 N N . ILE B 1 84 ? 6.676 18.516 -1.97 1 70.5 84 ILE B N 1
ATOM 1464 C CA . ILE B 1 84 ? 7.164 19.766 -2.531 1 70.5 84 ILE B CA 1
ATOM 1465 C C . ILE B 1 84 ? 6.227 20.906 -2.141 1 70.5 84 ILE B C 1
ATOM 1467 O O . ILE B 1 84 ? 6.684 21.984 -1.751 1 70.5 84 ILE B O 1
ATOM 1471 N N . GLN B 1 85 ? 4.941 20.672 -2.152 1 69.12 85 GLN B N 1
ATOM 1472 C CA . GLN B 1 85 ? 3.961 21.688 -1.78 1 69.12 85 GLN B CA 1
ATOM 1473 C C . GLN B 1 85 ? 4.094 22.078 -0.309 1 69.12 85 GLN B C 1
ATOM 1475 O O . GLN B 1 85 ? 3.914 23.234 0.054 1 69.12 85 GLN B O 1
ATOM 1480 N N . SER B 1 86 ? 4.387 21.062 0.536 1 70.31 86 SER B N 1
ATOM 1481 C CA . SER B 1 86 ? 4.492 21.312 1.97 1 70.31 86 SER B CA 1
ATOM 1482 C C . SER B 1 86 ? 5.742 22.125 2.299 1 70.31 86 SER B C 1
ATOM 1484 O O . SER B 1 86 ? 5.77 22.859 3.295 1 70.31 86 SER B O 1
ATOM 1486 N N . HIS B 1 87 ? 6.789 21.859 1.627 1 63 87 HIS B N 1
ATOM 1487 C CA . HIS B 1 87 ? 8.039 22.547 1.923 1 63 87 HIS B CA 1
ATOM 1488 C C . HIS B 1 87 ? 8.109 23.891 1.193 1 63 87 HIS B C 1
ATOM 1490 O O . HIS B 1 87 ? 8.906 24.75 1.562 1 63 87 HIS B O 1
ATOM 1496 N N . THR B 1 88 ? 7.473 23.906 0.136 1 52.69 88 THR B N 1
ATOM 1497 C CA . THR B 1 88 ? 7.598 25.156 -0.603 1 52.69 88 THR B CA 1
ATOM 1498 C C . THR B 1 88 ? 6.379 26.047 -0.375 1 52.69 88 THR B C 1
ATOM 1500 O O . THR B 1 88 ? 5.285 25.547 -0.094 1 52.69 88 THR B O 1
ATOM 1503 N N . ASN B 1 89 ? 6.387 27.047 0.655 1 46.34 89 ASN B N 1
ATOM 1504 C CA . ASN B 1 89 ? 5.293 28 0.558 1 46.34 89 ASN B CA 1
ATOM 1505 C C . ASN B 1 89 ? 4.742 28.094 -0.863 1 46.34 89 ASN B C 1
ATOM 1507 O O . ASN B 1 89 ? 3.85 28.891 -1.143 1 46.34 89 ASN B O 1
ATOM 1511 N N . TYR B 1 90 ? 5.363 27.594 -1.773 1 38 90 TYR B N 1
ATOM 1512 C CA . TYR B 1 90 ? 5.082 27.719 -3.199 1 38 90 TYR B CA 1
ATOM 1513 C C . TYR B 1 90 ? 4.102 26.656 -3.662 1 38 90 TYR B C 1
ATOM 1515 O O . TYR B 1 90 ? 4.504 25.531 -3.99 1 38 90 TYR B O 1
ATOM 1523 N N . ILE B 1 91 ? 3.215 26.328 -2.967 1 43.53 91 ILE B N 1
ATOM 1524 C CA . ILE B 1 91 ? 2.15 25.453 -3.443 1 43.53 91 ILE B CA 1
ATOM 1525 C C . ILE B 1 91 ? 1.925 25.688 -4.938 1 43.53 91 ILE B C 1
ATOM 1527 O O . ILE B 1 91 ? 1.614 24.75 -5.676 1 43.53 91 ILE B O 1
ATOM 1531 N N . ASP B 1 92 ? 1.988 26.906 -5.324 1 44.28 92 ASP B N 1
ATOM 1532 C CA . ASP B 1 92 ? 1.57 27.469 -6.605 1 44.28 92 ASP B CA 1
ATOM 1533 C C . ASP B 1 92 ? 2.371 26.875 -7.758 1 44.28 92 ASP B C 1
ATOM 1535 O O . ASP B 1 92 ? 2.041 27.094 -8.93 1 44.28 92 ASP B O 1
ATOM 1539 N N . LEU B 1 93 ? 3.426 26.234 -7.559 1 43.16 93 LEU B N 1
ATOM 1540 C CA . LEU B 1 93 ? 4.285 26.094 -8.727 1 43.16 93 LEU B CA 1
ATOM 1541 C C . LEU B 1 93 ? 4.098 24.734 -9.383 1 43.16 93 LEU B C 1
ATOM 1543 O O . LEU B 1 93 ? 4.5 24.531 -10.539 1 43.16 93 LEU B O 1
ATOM 1547 N N . VAL B 1 94 ? 3.637 23.75 -8.68 1 44.16 94 VAL B N 1
ATOM 1548 C CA . VAL B 1 94 ? 3.566 22.5 -9.445 1 44.16 94 VAL B CA 1
ATOM 1549 C C . VAL B 1 94 ? 2.225 21.812 -9.195 1 44.16 94 VAL B C 1
ATOM 1551 O O . VAL B 1 94 ? 1.833 21.594 -8.047 1 44.16 94 VAL B O 1
ATOM 1554 N N . TYR B 1 95 ? 1.302 22.016 -10.242 1 45.97 95 TYR B N 1
ATOM 1555 C CA . TYR B 1 95 ? 0.092 21.203 -10.227 1 45.97 95 TYR B CA 1
ATOM 1556 C C . TYR B 1 95 ? 0.361 19.812 -10.789 1 45.97 95 TYR B C 1
ATOM 1558 O O . TYR B 1 95 ? 0.951 19.688 -11.867 1 45.97 95 TYR B O 1
ATOM 1566 N N . ILE B 1 96 ? 0.401 18.922 -9.984 1 46.94 96 ILE B N 1
ATOM 1567 C CA . ILE B 1 96 ? 0.436 17.578 -10.531 1 46.94 96 ILE B CA 1
ATOM 1568 C C . ILE B 1 96 ? -0.989 17.062 -10.75 1 46.94 96 ILE B C 1
ATOM 1570 O O . ILE B 1 96 ? -1.792 17.031 -9.82 1 46.94 96 ILE B O 1
ATOM 1574 N N . ILE B 1 97 ? -1.412 17.062 -12.023 1 46.03 97 ILE B N 1
ATOM 1575 C CA . ILE B 1 97 ? -2.686 16.453 -12.398 1 46.03 97 ILE B CA 1
ATOM 1576 C C . ILE B 1 97 ? -2.488 14.969 -12.688 1 46.03 97 ILE B C 1
ATOM 1578 O O . ILE B 1 97 ? -1.622 14.602 -13.484 1 46.03 97 ILE B O 1
ATOM 1582 N N . ILE B 1 98 ? -2.959 14.148 -11.906 1 45.5 98 ILE B N 1
ATOM 1583 C CA . ILE B 1 98 ? -2.971 12.719 -12.188 1 45.5 98 ILE B CA 1
ATOM 1584 C C . ILE B 1 98 ? -4.312 12.328 -12.805 1 45.5 98 ILE B C 1
ATOM 1586 O O . ILE B 1 98 ? -5.367 12.578 -12.219 1 45.5 98 ILE B O 1
ATOM 1590 N N . THR B 1 99 ? -4.199 11.938 -13.992 1 45.31 99 THR B N 1
ATOM 1591 C CA . THR B 1 99 ? -5.438 11.477 -14.625 1 45.31 99 THR B CA 1
ATOM 1592 C C . THR B 1 99 ? -5.793 10.07 -14.148 1 45.31 99 THR B C 1
ATOM 1594 O O . THR B 1 99 ? -4.945 9.359 -13.602 1 45.31 99 THR B O 1
ATOM 1597 N N . LEU B 1 100 ? -7.031 9.812 -14.297 1 46.75 100 LEU B N 1
ATOM 1598 C CA . LEU B 1 100 ? -7.574 8.5 -13.945 1 46.75 100 LEU B CA 1
ATOM 1599 C C . LEU B 1 100 ? -6.801 7.391 -14.641 1 46.75 100 LEU B C 1
ATOM 1601 O O . LEU B 1 100 ? -6.754 6.258 -14.156 1 46.75 100 LEU B O 1
ATOM 1605 N N . GLU B 1 101 ? -6.305 7.859 -15.781 1 44.69 101 GLU B N 1
ATOM 1606 C CA . GLU B 1 101 ? -5.566 6.883 -16.578 1 44.69 101 GLU B CA 1
ATOM 1607 C C . GLU B 1 101 ? -4.117 6.77 -16.109 1 44.69 101 GLU B C 1
ATOM 1609 O O . GLU B 1 101 ? -3.322 6.043 -16.703 1 44.69 101 GLU B O 1
ATOM 1614 N N . GLY B 1 102 ? -3.842 7.484 -15.016 1 47.09 102 GLY B N 1
ATOM 1615 C CA . GLY B 1 102 ? -2.51 7.383 -14.445 1 47.09 102 GLY B CA 1
ATOM 1616 C C . GLY B 1 102 ? -1.527 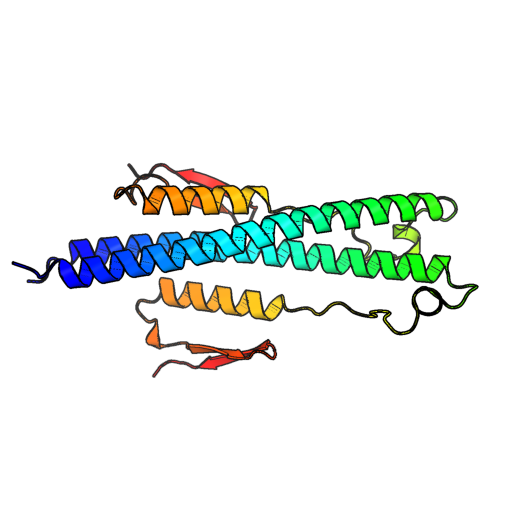8.375 -15.047 1 47.09 102 GLY B C 1
ATOM 1617 O O . GLY B 1 102 ? -0.325 8.297 -14.781 1 47.09 102 GLY B O 1
ATOM 1618 N N . THR B 1 103 ? -2.008 9.141 -15.953 1 48.09 103 THR B N 1
ATOM 1619 C CA . THR B 1 103 ? -1.131 10.148 -16.547 1 48.09 103 THR B CA 1
ATOM 1620 C C . THR B 1 103 ? -0.859 11.273 -15.547 1 48.09 103 THR B C 1
ATOM 1622 O O . THR B 1 103 ? -1.778 11.758 -14.883 1 48.09 103 THR B O 1
ATOM 1625 N N . VAL B 1 104 ? 0.387 11.469 -15.344 1 53.56 104 VAL B N 1
ATOM 1626 C CA . VAL B 1 104 ? 0.785 12.477 -14.375 1 53.56 104 VAL B CA 1
ATOM 1627 C C . VAL B 1 104 ? 1.202 13.758 -15.102 1 53.56 104 VAL B C 1
ATOM 1629 O O . VAL B 1 104 ? 2.107 13.734 -15.945 1 53.56 104 VAL B O 1
ATOM 1632 N N . TYR B 1 105 ? 0.362 14.914 -15.023 1 48.91 105 TYR B N 1
ATOM 1633 C CA . TYR B 1 105 ? 0.735 16.25 -15.492 1 48.91 105 TYR B CA 1
ATOM 1634 C C . TYR B 1 105 ? 1.301 17.078 -14.352 1 48.91 105 TYR B C 1
ATOM 1636 O O . TYR B 1 105 ? 0.692 17.188 -13.289 1 48.91 105 TYR B O 1
ATOM 1644 N N . ILE B 1 106 ? 2.594 17.281 -14.453 1 54.22 106 ILE B N 1
ATOM 1645 C CA . ILE B 1 106 ? 3.211 18.219 -13.516 1 54.22 106 ILE B CA 1
ATOM 1646 C C . ILE B 1 106 ? 3.191 19.625 -14.109 1 54.22 106 ILE B C 1
ATOM 1648 O O . ILE B 1 106 ? 3.818 19.875 -15.141 1 54.22 106 ILE B O 1
ATOM 1652 N N . LEU B 1 107 ? 2.18 20.469 -13.695 1 51.34 107 LEU B N 1
ATOM 1653 C CA . LEU B 1 107 ? 2.053 21.812 -14.234 1 51.34 107 LEU B CA 1
ATOM 1654 C C . LEU B 1 107 ? 2.658 22.844 -13.273 1 51.34 107 LEU B C 1
ATOM 1656 O O . LEU B 1 107 ? 2.35 22.844 -12.078 1 51.34 107 LEU B O 1
ATOM 1660 N N . PRO B 1 108 ? 3.727 23.469 -13.648 1 48.69 108 PRO B N 1
ATOM 1661 C CA . PRO B 1 108 ? 4.188 24.609 -12.844 1 48.69 108 PRO B CA 1
ATOM 1662 C C . PRO B 1 108 ? 3.098 25.656 -12.633 1 48.69 108 PRO B C 1
ATOM 1664 O O . PRO B 1 108 ? 2.271 25.875 -13.523 1 48.69 108 PRO B O 1
ATOM 1667 N N . VAL B 1 109 ? 2.635 25.828 -11.398 1 47.09 109 VAL B N 1
ATOM 1668 C CA . VAL B 1 109 ? 1.719 26.953 -11.203 1 47.09 109 VAL B CA 1
ATOM 1669 C C . VAL B 1 109 ? 2.447 28.266 -11.477 1 47.09 109 VAL B C 1
ATOM 1671 O O . VAL B 1 109 ? 3.545 28.484 -10.961 1 47.09 109 VAL B O 1
ATOM 1674 N N . THR B 1 110 ? 2.252 29.047 -12.562 1 44.66 110 THR B N 1
ATOM 1675 C CA . THR B 1 110 ? 2.701 30.422 -12.789 1 44.66 110 THR B CA 1
ATOM 1676 C C . THR B 1 110 ? 2.18 31.359 -11.695 1 44.66 110 THR B C 1
ATOM 1678 O O . THR B 1 110 ? 1.102 31.125 -11.141 1 44.66 110 THR B O 1
#

Organism: Gadus morhua (NCBI:txid8049)